Protein AF-A0A380YL81-F1 (afdb_monomer_lite)

pLDDT: mean 78.51, std 15.74, range [29.34, 95.0]

Radius of gyration: 29.68 Å; chains: 1; bounding box: 60×52×84 Å

Organism: NCBI:txid28111

Foldseek 3Di:
DQDDPVNLVVLLVVQVVVQVVLQVVLVPDDPVCNVVSQVVQVVVDLSHQWHADPVVRGIDGNPVSSVVSVVVSCLVCCCVVVVDDSLVVCVVVVHDCVCVVVVVVVVVQCVPPHPDADPQRSLLVVLLVQCVVPVPDRDPSNVVSCVVPVLSVLLCQQPNDVRCVVVVVPPVVSVLVSLCRDPVNVVQLLVLVPVVDDAQDKDFQVRLQVSSVVSCVVSVRPDRRGSCCVVVWFDWDWDFDQDPNDTGIIIHGHGTPPDPPPPPPVPDDD

Sequence (270 aa):
MCESRKEYEEKLNERLVSAEKTIEAYHNLRDDLKTVIVEKIRLDDPEEFACYNAEEKKVEIDKMKIAHAQYKFETIDNIYSNGISLREAYLKAGYDVEDENSWEQNIHNNICFGMGESAFEILYKMYSVERKEHPVAMSDLAKDIAMQNDIIPLAYNILGDEIVAELKYDELEIRNMIHFKSPETQAALQEELRITFKEGGRYSLKEIKYQLGLCFQKLRIDITAKASFIKQYFNVRKVKISDFGKRIDGFEILNKIFFTFGWKVKNAKF

Secondary structure (DSSP, 8-state):
-PPPHHHHHHHHHHHHHHHHHHHHHHHHS-TTTHHHHHHHHHT--TT--EEEETTTTEEEE-HHHHHHHHHHHHHHHHHHHH---HHHHHHHTT--GGGHHHHHHHHHHHHHH-TTS-HHHHHHHHHHHHHHH-SSS--HHHHHHHHH-THHHHIIIIIHHHHHHHTTT-HHHHHHHHHHHSHHHHHHHHHHHHHHS-TT-EEEHHHHHHHHHHHHHHTT--S---GGGGGGTEEEEEEEEEETTEEEEEEEEEEE--------------

Structure (mmCIF, N/CA/C/O backbone):
data_AF-A0A380YL81-F1
#
_entry.id   AF-A0A380YL81-F1
#
loop_
_atom_site.group_PDB
_atom_site.id
_atom_site.type_symbol
_atom_site.label_atom_id
_atom_site.label_alt_id
_atom_site.label_comp_id
_atom_site.label_asym_id
_atom_site.label_entity_id
_atom_site.label_seq_id
_atom_site.pdbx_PDB_ins_code
_atom_site.Cartn_x
_atom_site.Cartn_y
_atom_site.Cartn_z
_atom_site.occupancy
_atom_site.B_iso_or_equiv
_atom_site.auth_seq_id
_atom_site.auth_comp_id
_atom_site.auth_asym_id
_atom_site.auth_atom_id
_atom_site.pdbx_PDB_model_num
ATOM 1 N N . MET A 1 1 ? 16.306 -0.309 -43.539 1.00 43.97 1 MET A N 1
ATOM 2 C CA . MET A 1 1 ? 17.663 -0.500 -44.092 1.00 43.97 1 MET A CA 1
ATOM 3 C C . MET A 1 1 ? 18.602 -0.602 -42.910 1.00 43.97 1 MET A C 1
ATOM 5 O O . MET A 1 1 ? 18.539 0.286 -42.069 1.00 43.97 1 MET A O 1
ATOM 9 N N . CYS A 1 2 ? 19.355 -1.698 -42.786 1.00 57.94 2 CYS A N 1
ATOM 10 C CA . CYS A 1 2 ? 20.370 -1.828 -41.740 1.00 57.94 2 CYS A CA 1
ATOM 11 C C . CYS A 1 2 ? 21.510 -0.857 -42.046 1.00 57.94 2 CYS A C 1
ATOM 13 O O . CYS A 1 2 ? 21.990 -0.815 -43.176 1.00 57.94 2 CYS A O 1
ATOM 15 N N . GLU A 1 3 ? 21.872 -0.057 -41.053 1.00 70.31 3 GLU A N 1
ATOM 16 C CA . GLU A 1 3 ? 23.034 0.823 -41.089 1.00 70.31 3 GLU A CA 1
ATOM 17 C C . GLU A 1 3 ? 24.307 -0.015 -41.254 1.00 70.31 3 GLU A C 1
ATOM 19 O O . GLU A 1 3 ? 24.463 -1.043 -40.596 1.00 70.31 3 GLU A O 1
ATOM 24 N N . SER A 1 4 ? 25.204 0.390 -42.150 1.00 78.94 4 SER A N 1
ATOM 25 C CA . SER A 1 4 ? 26.510 -0.258 -42.276 1.00 78.94 4 SER A CA 1
ATOM 26 C C . SER A 1 4 ? 27.423 0.133 -41.112 1.00 78.94 4 SER A C 1
ATOM 28 O O . SER A 1 4 ? 27.303 1.219 -40.551 1.00 78.94 4 SER A O 1
ATOM 30 N N . ARG A 1 5 ? 28.407 -0.710 -40.780 1.00 78.25 5 ARG A N 1
ATOM 31 C CA . ARG A 1 5 ? 29.389 -0.416 -39.717 1.00 78.25 5 ARG A CA 1
ATOM 32 C C . ARG A 1 5 ? 30.072 0.939 -39.869 1.00 78.25 5 ARG A C 1
ATOM 34 O O . ARG A 1 5 ? 30.280 1.635 -38.883 1.00 78.25 5 ARG A O 1
ATOM 41 N N . LYS A 1 6 ? 30.372 1.328 -41.106 1.00 83.56 6 LYS A N 1
ATOM 42 C CA . LYS A 1 6 ? 30.986 2.620 -41.400 1.00 83.56 6 LYS A CA 1
ATOM 43 C C . LYS A 1 6 ? 30.039 3.787 -41.098 1.00 83.56 6 LYS A C 1
ATOM 45 O O . LYS A 1 6 ? 30.455 4.749 -40.468 1.00 83.56 6 LYS A O 1
ATOM 50 N N . GLU A 1 7 ? 28.776 3.684 -41.508 1.00 83.31 7 GLU A N 1
ATOM 51 C CA . GLU A 1 7 ? 27.752 4.700 -41.218 1.00 83.31 7 GLU A CA 1
ATOM 52 C C . GLU A 1 7 ? 27.486 4.814 -39.709 1.00 83.31 7 GLU A C 1
ATOM 54 O O . GLU A 1 7 ? 27.357 5.921 -39.190 1.00 83.31 7 GLU A O 1
ATOM 59 N N . TYR A 1 8 ? 27.487 3.684 -38.995 1.00 85.81 8 TYR A N 1
ATOM 60 C CA . TYR A 1 8 ? 27.344 3.658 -37.541 1.00 85.81 8 TYR A CA 1
ATOM 61 C C . TYR A 1 8 ? 28.511 4.344 -36.826 1.00 85.81 8 TYR A C 1
ATOM 63 O O . TYR A 1 8 ? 28.292 5.167 -35.939 1.00 85.81 8 TYR A O 1
ATOM 71 N N . GLU A 1 9 ? 29.752 4.030 -37.209 1.00 85.62 9 GLU A N 1
ATOM 72 C CA . GLU 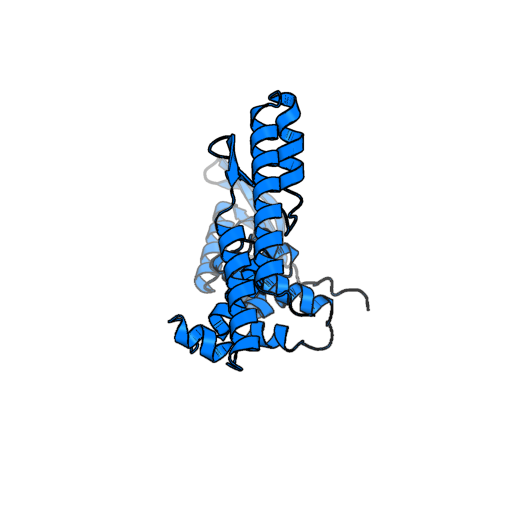A 1 9 ? 30.948 4.653 -36.633 1.00 85.62 9 GLU A CA 1
ATOM 73 C C . GLU A 1 9 ? 30.971 6.170 -36.898 1.00 85.62 9 GLU A C 1
ATOM 75 O O . GLU A 1 9 ? 31.304 6.946 -35.999 1.00 85.62 9 GLU A O 1
ATOM 80 N N . GLU A 1 10 ? 30.543 6.606 -38.089 1.00 87.94 10 GLU A N 1
ATOM 81 C CA . GLU A 1 10 ? 30.388 8.025 -38.430 1.00 87.94 10 GLU A CA 1
ATOM 82 C C . GLU A 1 10 ? 29.338 8.709 -37.534 1.00 87.94 10 GLU A C 1
ATOM 84 O O . GLU A 1 10 ? 29.656 9.713 -36.892 1.00 87.94 10 GLU A O 1
ATOM 89 N N . LYS A 1 11 ? 28.134 8.136 -37.381 1.00 85.50 11 LYS A N 1
ATOM 90 C CA . LYS A 1 11 ? 27.092 8.699 -36.498 1.00 85.50 11 LYS A CA 1
ATOM 91 C C . LYS A 1 11 ? 27.467 8.677 -35.022 1.00 85.50 11 LYS A C 1
ATOM 93 O O . LYS A 1 11 ? 27.157 9.620 -34.294 1.00 85.50 11 LYS A O 1
ATOM 98 N N . LEU A 1 12 ? 28.114 7.612 -34.549 1.00 86.69 12 LEU A N 1
ATOM 99 C CA . LEU A 1 12 ? 28.589 7.524 -33.170 1.00 86.69 12 LEU A CA 1
ATOM 100 C C . LEU A 1 12 ? 29.574 8.663 -32.886 1.00 86.69 12 LEU A C 1
ATOM 102 O O . LEU A 1 12 ? 29.455 9.339 -31.864 1.00 86.69 12 LEU A O 1
ATOM 106 N N . ASN A 1 13 ? 30.502 8.909 -33.811 1.00 88.44 13 ASN A N 1
ATOM 107 C CA . ASN A 1 13 ? 31.473 9.987 -33.693 1.00 88.44 13 ASN A CA 1
ATOM 108 C C . ASN A 1 13 ? 30.815 11.376 -33.752 1.00 88.44 13 ASN A C 1
ATOM 110 O O . ASN A 1 13 ? 31.137 12.239 -32.939 1.00 88.44 13 ASN A O 1
ATOM 114 N N . GLU A 1 14 ? 29.848 11.596 -34.646 1.00 87.62 14 GLU A N 1
ATOM 115 C CA . GLU A 1 14 ? 29.076 12.849 -34.694 1.00 87.62 14 GLU A CA 1
ATOM 116 C C . GLU A 1 14 ? 28.367 13.143 -33.366 1.00 87.62 14 GLU A C 1
ATOM 118 O O . GLU A 1 14 ? 28.405 14.272 -32.865 1.00 87.62 14 GLU A O 1
ATOM 123 N N . ARG A 1 15 ? 27.767 12.116 -32.757 1.00 87.12 15 ARG A N 1
ATOM 124 C CA . ARG A 1 15 ? 27.082 12.232 -31.465 1.00 87.12 15 ARG A CA 1
ATOM 125 C C . ARG A 1 15 ? 28.048 12.487 -30.312 1.00 87.12 15 ARG A C 1
ATOM 127 O O . ARG A 1 15 ? 27.741 13.297 -29.440 1.00 87.12 15 ARG A O 1
ATOM 134 N N . LEU A 1 16 ? 29.222 11.854 -30.318 1.00 88.25 16 LEU A N 1
ATOM 135 C CA . LEU A 1 16 ? 30.283 12.130 -29.343 1.00 88.25 16 LEU A CA 1
ATOM 136 C C . LEU A 1 16 ? 30.759 13.583 -29.435 1.00 88.25 16 LEU A C 1
ATOM 138 O O . LEU A 1 16 ? 30.778 14.283 -28.427 1.00 88.25 16 LEU A O 1
ATOM 142 N N . VAL A 1 17 ? 31.034 14.068 -30.647 1.00 89.81 17 VAL A N 1
ATOM 143 C CA . VAL A 1 17 ? 31.422 15.466 -30.888 1.00 89.81 17 VAL A CA 1
ATOM 144 C C . VAL A 1 17 ? 30.313 16.436 -30.461 1.00 89.81 17 VAL A C 1
ATOM 146 O O . VAL A 1 17 ? 30.594 17.518 -29.944 1.00 89.81 17 VAL A O 1
ATOM 149 N N . SER A 1 18 ? 29.042 16.078 -30.661 1.00 87.62 18 SER A N 1
ATOM 150 C CA . SER A 1 18 ? 27.905 16.871 -30.175 1.00 87.62 18 SER A CA 1
ATOM 151 C C . SER A 1 18 ? 27.883 16.961 -28.645 1.00 87.62 18 SER A C 1
ATOM 153 O O . SER A 1 18 ? 27.760 18.056 -28.094 1.00 87.62 18 SER A O 1
ATOM 155 N N . ALA A 1 19 ? 28.078 15.839 -27.949 1.00 87.38 19 ALA A N 1
ATOM 156 C CA . ALA A 1 19 ? 28.124 15.806 -26.490 1.00 87.38 19 ALA A CA 1
ATOM 157 C C . ALA A 1 19 ? 29.321 16.587 -25.923 1.00 87.38 19 ALA A C 1
ATOM 159 O O . ALA A 1 19 ? 29.163 17.331 -24.956 1.00 87.38 19 ALA A O 1
ATOM 160 N N . GLU A 1 20 ? 30.494 16.499 -26.557 1.00 89.44 20 GLU A N 1
ATOM 161 C CA . GLU A 1 20 ? 31.667 17.307 -26.200 1.00 89.44 20 GLU A CA 1
ATOM 162 C C . GLU A 1 20 ? 31.380 18.809 -26.322 1.00 89.44 20 GLU A C 1
ATOM 164 O O . GLU A 1 20 ? 31.680 19.571 -25.401 1.00 89.44 20 GLU A O 1
ATOM 169 N N . LYS A 1 21 ? 30.710 19.238 -27.401 1.00 88.81 21 LYS A N 1
ATOM 170 C CA . LYS A 1 21 ? 30.265 20.633 -27.565 1.00 88.81 21 LYS A CA 1
ATOM 171 C C . LYS A 1 21 ? 29.265 21.049 -26.487 1.00 88.81 21 LYS A C 1
ATOM 173 O O . LYS A 1 21 ? 29.330 22.179 -26.006 1.00 88.81 21 LYS A O 1
ATOM 178 N N . THR A 1 22 ? 28.348 20.165 -26.090 1.00 86.62 22 THR A N 1
ATOM 179 C CA . THR A 1 22 ? 27.399 20.425 -24.995 1.00 86.62 22 THR A CA 1
ATOM 180 C C . THR A 1 22 ? 28.128 20.612 -23.655 1.00 86.62 22 THR A C 1
ATOM 182 O O . THR A 1 22 ? 27.804 21.536 -22.905 1.00 86.62 22 THR A O 1
ATOM 185 N N . ILE A 1 23 ? 29.144 19.791 -23.368 1.00 89.50 23 ILE A N 1
ATOM 186 C CA . ILE A 1 23 ? 29.985 19.896 -22.163 1.00 89.50 23 ILE A CA 1
ATOM 187 C C . ILE A 1 23 ? 30.788 21.201 -22.170 1.00 89.50 23 ILE A C 1
ATOM 189 O O . ILE A 1 23 ? 30.786 21.944 -21.186 1.00 89.50 23 ILE A O 1
ATOM 193 N N . GLU A 1 24 ? 31.438 21.522 -23.288 1.00 89.44 24 GLU A N 1
ATOM 194 C CA . GLU A 1 24 ? 32.200 22.762 -23.448 1.00 89.44 24 GLU A CA 1
ATOM 195 C C . GLU A 1 24 ? 31.302 23.997 -23.274 1.00 89.44 24 GLU A C 1
ATOM 197 O O . GLU A 1 24 ? 31.648 24.935 -22.549 1.00 89.44 24 GLU A O 1
ATOM 202 N N . ALA A 1 25 ? 30.108 23.982 -23.873 1.00 87.12 25 ALA A N 1
ATOM 203 C CA . ALA A 1 25 ? 29.129 25.049 -23.716 1.00 87.12 25 ALA A CA 1
ATOM 204 C C . ALA A 1 25 ? 28.690 25.209 -22.251 1.00 87.12 25 ALA A C 1
ATOM 206 O O . ALA A 1 25 ? 28.603 26.335 -21.762 1.00 87.12 25 ALA A O 1
ATOM 207 N N . TYR A 1 26 ? 28.477 24.111 -21.520 1.00 88.44 26 TYR A N 1
ATOM 208 C CA . TYR A 1 26 ? 28.143 24.161 -20.094 1.00 88.44 26 TYR A CA 1
ATOM 209 C C . TYR A 1 26 ? 29.253 24.810 -19.260 1.00 88.44 26 TYR A C 1
ATOM 211 O O . TYR A 1 26 ? 28.964 25.632 -18.389 1.00 88.44 26 TYR A O 1
ATOM 219 N N . HIS A 1 27 ? 30.520 24.494 -19.538 1.00 87.38 27 HIS A N 1
ATOM 220 C CA . HIS A 1 27 ? 31.655 25.077 -18.819 1.00 87.38 27 HIS A CA 1
ATOM 221 C C . HIS A 1 27 ? 31.867 26.567 -19.115 1.00 87.38 27 HIS A C 1
ATOM 223 O O . HIS A 1 27 ? 32.261 27.308 -18.214 1.00 87.38 27 HIS A O 1
ATOM 229 N N . ASN A 1 28 ? 31.572 27.010 -20.338 1.00 88.94 28 ASN A N 1
ATOM 230 C CA . ASN A 1 28 ? 31.774 28.394 -20.775 1.00 88.94 28 ASN A C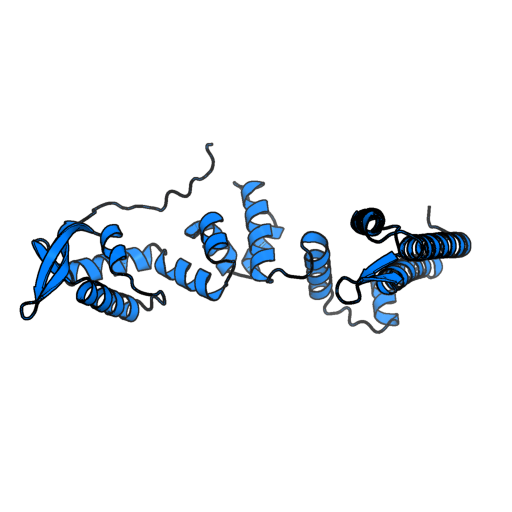A 1
ATOM 231 C C . ASN A 1 28 ? 30.593 29.333 -20.462 1.00 88.94 28 ASN A C 1
ATOM 233 O O . ASN A 1 28 ? 30.724 30.554 -20.582 1.00 88.94 28 ASN A O 1
ATOM 237 N N . LEU A 1 29 ? 29.436 28.795 -20.065 1.00 88.38 29 LEU A N 1
ATOM 238 C CA . LEU A 1 29 ? 28.270 29.592 -19.685 1.00 88.38 29 LEU A CA 1
ATOM 239 C C . LEU A 1 29 ? 28.377 30.156 -18.264 1.00 88.38 29 LEU A C 1
ATOM 241 O O . LEU A 1 29 ? 28.967 29.565 -17.358 1.00 88.38 29 LEU A O 1
ATOM 245 N N . ARG A 1 30 ? 27.722 31.303 -18.058 1.00 86.31 30 ARG A N 1
ATOM 246 C CA . ARG A 1 30 ? 27.484 31.863 -16.721 1.00 86.31 30 ARG A CA 1
ATOM 247 C C . ARG A 1 30 ? 26.510 30.975 -15.944 1.00 86.31 30 ARG A C 1
ATOM 249 O O . ARG A 1 30 ? 25.644 30.336 -16.539 1.00 86.31 30 ARG A O 1
ATOM 256 N N . ASP A 1 31 ? 26.638 30.955 -14.620 1.00 82.69 31 ASP A N 1
ATOM 257 C CA . ASP A 1 31 ? 25.884 30.039 -13.750 1.00 82.69 31 ASP A CA 1
ATOM 258 C C . ASP A 1 31 ? 24.357 30.179 -13.862 1.00 82.69 31 ASP A C 1
ATOM 260 O O . ASP A 1 31 ? 23.641 29.187 -13.753 1.00 82.69 31 ASP A O 1
ATOM 264 N N . ASP A 1 32 ? 23.857 31.382 -14.143 1.00 83.69 32 ASP A N 1
ATOM 265 C CA . ASP A 1 32 ? 22.437 31.677 -14.360 1.00 83.69 32 ASP A CA 1
ATOM 266 C C . ASP A 1 32 ? 21.879 31.095 -15.671 1.00 83.69 32 ASP A C 1
ATOM 268 O O . ASP A 1 32 ? 20.671 30.897 -15.790 1.00 83.69 32 ASP A O 1
ATOM 272 N N . LEU A 1 33 ? 22.750 30.779 -16.635 1.00 83.38 33 LEU A N 1
ATOM 273 C CA . LEU A 1 33 ? 22.388 30.243 -17.952 1.00 83.38 33 LEU A CA 1
ATOM 274 C C . LEU A 1 33 ? 22.657 28.738 -18.093 1.00 83.38 33 LEU A C 1
ATOM 276 O O . LEU A 1 33 ? 22.164 28.112 -19.032 1.00 83.38 33 LEU A O 1
ATOM 280 N N . LYS A 1 34 ? 23.399 28.129 -17.160 1.00 87.00 34 LYS A N 1
ATOM 281 C CA . LYS A 1 34 ? 23.708 26.687 -17.163 1.00 87.00 34 LYS A CA 1
ATOM 282 C C . LYS A 1 34 ? 22.463 25.803 -17.088 1.00 87.00 34 LYS A C 1
ATOM 284 O O . LYS A 1 34 ? 22.450 24.711 -17.654 1.00 87.00 34 LYS A O 1
ATOM 289 N N . THR A 1 35 ? 21.400 26.289 -16.449 1.00 84.19 35 THR A N 1
ATOM 290 C CA . THR A 1 35 ? 20.096 25.614 -16.357 1.00 84.19 35 THR A CA 1
ATOM 291 C C . THR A 1 35 ? 19.493 25.300 -17.725 1.00 84.19 35 THR A C 1
ATOM 293 O O . THR A 1 35 ? 18.884 24.249 -17.876 1.00 84.19 35 THR A O 1
ATOM 296 N N . VAL A 1 36 ? 19.725 26.134 -18.743 1.00 84.25 36 VAL A N 1
ATOM 297 C CA . VAL A 1 36 ? 19.220 25.906 -20.108 1.00 84.25 36 VAL A CA 1
ATOM 298 C C . VAL A 1 36 ? 19.832 24.647 -20.730 1.00 84.25 36 VAL A C 1
ATOM 300 O O . VAL A 1 36 ? 19.134 23.882 -21.391 1.00 84.25 36 VAL A O 1
ATOM 303 N N . ILE A 1 37 ? 21.123 24.396 -20.490 1.00 83.88 37 ILE A N 1
ATOM 304 C CA . ILE A 1 37 ? 21.793 23.181 -20.975 1.00 83.88 37 ILE A CA 1
ATOM 305 C C . ILE A 1 37 ? 21.343 21.955 -20.183 1.00 83.88 37 ILE A C 1
ATOM 307 O O . ILE A 1 37 ? 21.109 20.904 -20.773 1.00 83.88 37 ILE A O 1
ATOM 311 N N . VAL A 1 38 ? 21.163 22.090 -18.867 1.00 83.44 38 VAL A N 1
ATOM 312 C CA . VAL A 1 38 ? 20.644 20.997 -18.033 1.00 83.44 38 VAL A CA 1
ATOM 313 C C . VAL A 1 38 ? 19.243 20.580 -18.487 1.00 83.44 38 VAL A C 1
ATOM 315 O O . VAL A 1 38 ? 18.982 19.390 -18.619 1.00 83.44 38 VAL A O 1
ATOM 318 N N . GLU A 1 39 ? 18.360 21.535 -18.783 1.00 83.62 39 GLU A N 1
ATOM 319 C CA . GLU A 1 39 ? 17.018 21.246 -19.301 1.00 83.62 39 GLU A CA 1
ATOM 320 C C . GLU A 1 39 ? 17.055 20.630 -20.707 1.00 83.62 39 GLU A C 1
ATOM 322 O O . GLU A 1 39 ? 16.318 19.686 -20.971 1.00 83.62 39 GLU A O 1
ATOM 327 N N . LYS A 1 40 ? 17.967 21.074 -21.586 1.00 82.44 40 LYS A N 1
ATOM 328 C CA . LYS A 1 40 ? 18.178 20.436 -22.897 1.00 82.44 40 LYS A CA 1
ATOM 329 C C . LYS A 1 40 ? 18.567 18.958 -22.751 1.00 82.44 40 LYS A C 1
ATOM 331 O O . LYS A 1 40 ? 18.014 18.117 -23.446 1.00 82.44 40 LYS A O 1
ATOM 336 N N . ILE A 1 41 ? 19.489 18.647 -21.839 1.00 81.75 41 ILE A N 1
ATOM 337 C CA . ILE A 1 41 ? 19.945 17.273 -21.569 1.00 81.75 41 ILE A CA 1
ATOM 338 C C . ILE A 1 41 ? 18.817 16.413 -20.974 1.00 81.75 41 ILE A C 1
ATOM 340 O O . ILE A 1 41 ? 18.739 15.216 -21.238 1.00 81.75 41 ILE A O 1
ATOM 344 N N . ARG A 1 42 ? 17.929 17.017 -20.175 1.00 72.50 42 ARG A N 1
ATOM 345 C CA . ARG A 1 42 ? 16.807 16.339 -19.506 1.00 72.50 42 ARG A CA 1
ATOM 346 C C . ARG A 1 42 ? 15.634 15.987 -20.411 1.00 72.50 42 ARG A C 1
ATOM 348 O O . ARG A 1 42 ? 14.792 15.214 -19.971 1.00 72.50 42 ARG A O 1
ATOM 355 N N . LEU A 1 43 ? 15.567 16.501 -21.639 1.00 75.25 43 LEU A N 1
ATOM 356 C CA . LEU A 1 43 ? 14.486 16.198 -22.591 1.00 75.25 43 LEU A CA 1
ATOM 357 C C . LEU A 1 43 ? 14.471 14.737 -23.091 1.00 75.25 43 LEU A C 1
ATOM 359 O O . LEU A 1 43 ? 13.773 14.433 -24.051 1.00 75.25 43 LEU A O 1
ATOM 363 N N . ASP A 1 44 ? 15.209 13.848 -22.424 1.00 61.06 44 ASP A N 1
ATOM 364 C CA . ASP A 1 44 ? 15.353 12.420 -22.700 1.00 61.06 44 ASP A CA 1
ATOM 365 C C . ASP A 1 44 ? 15.544 12.115 -24.187 1.00 61.06 44 ASP A C 1
ATOM 367 O O . ASP A 1 44 ? 14.968 11.187 -24.751 1.00 61.06 44 ASP A O 1
ATOM 371 N N . ASP A 1 45 ? 16.361 12.946 -24.838 1.00 71.12 45 ASP A N 1
ATOM 372 C CA . ASP A 1 45 ? 16.731 12.744 -26.226 1.00 71.12 45 ASP A CA 1
ATOM 373 C C . ASP A 1 45 ? 17.586 11.465 -26.315 1.00 71.12 45 ASP A C 1
ATOM 375 O O . ASP A 1 45 ? 18.693 11.417 -25.749 1.00 71.12 45 ASP A O 1
ATOM 379 N N . PRO A 1 46 ? 17.108 10.409 -27.004 1.00 64.19 46 PRO A N 1
ATOM 380 C CA . PRO A 1 46 ? 17.860 9.170 -27.171 1.00 64.19 46 PRO A CA 1
ATOM 381 C C . PRO A 1 46 ? 19.156 9.377 -27.968 1.00 64.19 46 PRO A C 1
ATOM 383 O O . PRO A 1 46 ? 20.013 8.483 -27.983 1.00 64.19 46 PRO A O 1
ATOM 386 N N . GLU A 1 47 ? 19.322 10.531 -28.623 1.00 68.81 47 GLU A N 1
ATOM 387 C CA . GLU A 1 47 ? 20.503 10.896 -29.398 1.00 68.81 47 GLU A CA 1
ATOM 388 C C . GLU A 1 47 ? 21.591 11.620 -28.576 1.00 68.81 47 GLU A C 1
ATOM 390 O O . GLU A 1 47 ? 22.770 11.541 -28.935 1.00 68.81 47 GLU A O 1
ATOM 395 N N . GLU A 1 48 ? 21.257 12.212 -27.424 1.00 80.94 48 GLU A N 1
ATOM 396 C CA . GLU A 1 48 ? 22.189 12.992 -26.592 1.00 80.94 48 GLU A CA 1
ATOM 397 C C . GLU A 1 48 ? 23.033 12.086 -25.668 1.00 80.94 48 GLU A C 1
ATOM 399 O O . GLU A 1 48 ? 22.509 11.304 -24.866 1.00 80.94 48 GLU A O 1
ATOM 404 N N . PHE A 1 49 ? 24.364 12.201 -25.779 1.00 88.19 49 PHE A N 1
ATOM 405 C CA . PHE A 1 49 ? 25.339 11.466 -24.955 1.00 88.19 49 PHE A CA 1
ATOM 406 C C . PHE A 1 49 ? 25.904 12.283 -23.788 1.00 88.19 49 PHE A C 1
ATOM 408 O O . PHE A 1 49 ? 26.710 11.761 -23.025 1.00 88.19 49 PHE A O 1
ATOM 415 N N . ALA A 1 50 ? 25.517 13.547 -23.626 1.00 85.62 50 ALA A N 1
ATOM 416 C CA . ALA A 1 50 ? 25.831 14.299 -22.419 1.00 85.62 50 ALA A CA 1
ATOM 417 C C . ALA A 1 50 ? 24.819 13.972 -21.308 1.00 85.62 50 ALA A C 1
ATOM 419 O O . ALA A 1 50 ? 23.619 13.888 -21.563 1.00 85.62 50 ALA A O 1
ATOM 420 N N . CYS A 1 51 ? 25.285 13.836 -20.067 1.00 86.44 51 CYS A N 1
ATOM 421 C CA . CYS A 1 51 ? 24.436 13.727 -18.884 1.00 86.44 51 CYS A CA 1
ATOM 422 C C . CYS A 1 51 ? 24.836 14.763 -17.828 1.00 86.44 51 CYS A C 1
ATOM 424 O O . CYS A 1 51 ? 25.986 15.198 -17.747 1.00 86.44 51 CYS A O 1
ATOM 426 N N . TYR A 1 52 ? 23.867 15.189 -17.019 1.00 85.62 52 TYR A N 1
ATOM 427 C CA . TYR A 1 52 ? 24.110 16.113 -15.916 1.00 85.62 52 TYR A CA 1
ATOM 428 C C . TYR A 1 52 ? 24.203 15.354 -14.591 1.00 85.62 52 TYR A C 1
ATOM 430 O O . TYR A 1 52 ? 23.228 14.751 -14.143 1.00 85.62 52 TYR A O 1
ATOM 438 N N . ASN A 1 53 ? 25.361 15.437 -13.941 1.00 83.44 53 ASN A N 1
ATOM 439 C CA . ASN A 1 53 ? 25.601 14.884 -12.617 1.00 83.44 53 ASN A CA 1
ATOM 440 C C . ASN A 1 53 ? 25.238 15.932 -11.553 1.00 83.44 53 ASN A C 1
ATOM 442 O O . ASN A 1 53 ? 25.931 16.939 -11.380 1.00 83.44 53 ASN A O 1
ATOM 446 N N . ALA A 1 54 ? 24.129 15.702 -10.847 1.00 81.25 54 ALA A N 1
ATOM 447 C CA . ALA A 1 54 ? 23.600 16.641 -9.861 1.00 81.25 54 ALA A CA 1
ATOM 448 C C . ALA A 1 54 ? 24.447 16.735 -8.579 1.00 81.25 54 ALA A C 1
ATOM 450 O O . ALA A 1 54 ? 24.449 17.790 -7.941 1.00 81.25 54 ALA A O 1
ATOM 451 N N . GLU A 1 55 ? 25.167 15.670 -8.217 1.00 79.81 55 GLU A N 1
ATOM 452 C CA . GLU A 1 55 ? 26.016 15.622 -7.020 1.00 79.81 55 GLU A CA 1
ATOM 453 C C . GLU A 1 55 ? 27.287 16.452 -7.219 1.00 79.81 55 GLU A C 1
ATOM 455 O O . GLU A 1 55 ? 27.638 17.283 -6.382 1.00 79.81 55 GLU A O 1
ATOM 460 N N . GLU A 1 56 ? 27.930 16.293 -8.376 1.00 82.44 56 GLU A N 1
ATOM 461 C CA . GLU A 1 56 ? 29.165 17.003 -8.721 1.00 82.44 56 GLU A CA 1
ATOM 462 C C . GLU A 1 56 ? 28.923 18.326 -9.476 1.00 82.44 56 GLU A C 1
ATOM 464 O O . GLU A 1 56 ? 29.866 19.068 -9.753 1.00 82.44 56 GLU A O 1
ATOM 469 N N . LYS A 1 57 ? 27.660 18.651 -9.795 1.00 82.88 57 LYS A N 1
ATOM 470 C CA . LYS A 1 57 ? 27.228 19.848 -10.551 1.00 82.88 57 LYS A CA 1
ATOM 471 C C . LYS A 1 57 ? 27.965 20.041 -11.883 1.00 82.88 57 LYS A C 1
ATOM 473 O O . LYS A 1 57 ? 28.248 21.171 -12.303 1.00 82.88 57 LYS A O 1
ATOM 478 N N . LYS A 1 58 ? 28.250 18.939 -12.569 1.00 85.38 58 LYS A N 1
ATOM 479 C CA . LYS A 1 58 ? 28.996 18.906 -13.832 1.00 85.38 58 LYS A CA 1
ATOM 480 C C . LYS A 1 58 ? 28.193 18.197 -14.918 1.00 85.38 58 LYS A C 1
ATOM 482 O O . LYS A 1 58 ? 27.365 17.340 -14.623 1.00 85.38 58 LYS A O 1
ATOM 487 N N . VAL A 1 59 ? 28.458 18.555 -16.168 1.00 85.94 59 VAL A N 1
ATOM 488 C CA . VAL A 1 59 ? 27.998 17.782 -17.325 1.00 85.94 59 VAL A CA 1
ATOM 489 C C . VAL A 1 59 ? 29.144 16.876 -17.748 1.00 85.94 59 VAL A C 1
ATOM 491 O O . VAL A 1 59 ? 30.276 17.337 -17.877 1.00 85.94 59 VAL A O 1
ATOM 494 N N . GLU A 1 60 ? 28.865 15.591 -17.920 1.00 87.69 60 GLU A N 1
ATOM 495 C CA . GLU A 1 60 ? 29.847 14.593 -18.333 1.00 87.69 60 GLU A CA 1
ATOM 496 C C . GLU A 1 60 ? 29.298 13.698 -19.445 1.00 87.69 60 GLU A C 1
ATOM 498 O O . GLU A 1 60 ? 28.118 13.749 -19.788 1.00 87.69 60 GLU A O 1
ATOM 503 N N . ILE A 1 61 ? 30.182 12.912 -20.055 1.00 87.69 61 ILE A N 1
ATOM 504 C CA . ILE A 1 61 ? 29.792 11.956 -21.087 1.00 87.69 61 ILE A CA 1
ATOM 505 C C . ILE A 1 61 ? 29.108 10.755 -20.430 1.00 87.69 61 ILE A C 1
ATOM 507 O O . ILE A 1 61 ? 29.674 10.106 -19.545 1.00 87.69 61 ILE A O 1
ATOM 511 N N . ASP A 1 62 ? 27.933 10.406 -20.939 1.00 85.19 62 ASP A N 1
ATOM 512 C CA . ASP A 1 62 ? 27.179 9.222 -20.563 1.00 85.19 62 ASP A CA 1
ATOM 513 C C . ASP A 1 62 ? 27.764 7.972 -21.233 1.00 85.19 62 ASP A C 1
ATOM 515 O O . ASP A 1 62 ? 27.392 7.551 -22.335 1.00 85.19 62 ASP A O 1
ATOM 519 N N . LYS A 1 63 ? 28.712 7.351 -20.531 1.00 83.12 63 LYS A N 1
ATOM 520 C CA . LYS A 1 63 ? 29.361 6.109 -20.970 1.00 83.12 63 LYS A CA 1
ATOM 521 C C . LYS A 1 63 ? 28.375 4.950 -21.119 1.00 83.12 63 LYS A C 1
ATOM 523 O O . LYS A 1 63 ? 28.630 4.048 -21.913 1.00 83.12 63 LYS A O 1
ATOM 528 N N . MET A 1 64 ? 27.271 4.959 -20.373 1.00 79.06 64 MET A N 1
ATOM 529 C CA . MET A 1 64 ? 26.291 3.878 -20.389 1.00 79.06 64 MET A CA 1
ATOM 530 C C . MET A 1 64 ? 25.416 3.956 -21.642 1.00 79.06 64 MET A C 1
ATOM 532 O O . MET A 1 64 ? 25.217 2.937 -22.303 1.00 79.06 64 MET A O 1
ATOM 536 N N . LYS A 1 65 ? 24.993 5.161 -22.047 1.00 81.75 65 LYS A N 1
ATOM 537 C CA . LYS A 1 65 ? 24.317 5.378 -23.339 1.00 81.75 65 LYS A CA 1
ATOM 538 C C . LYS A 1 65 ? 25.201 5.000 -24.527 1.00 81.75 65 LYS A C 1
ATOM 540 O O . LYS A 1 65 ? 24.709 4.379 -25.470 1.00 81.75 65 LYS A O 1
ATOM 545 N N . ILE A 1 66 ? 26.496 5.321 -24.473 1.00 82.06 66 ILE A N 1
ATOM 546 C CA . ILE A 1 66 ? 27.460 4.925 -25.514 1.00 82.06 66 ILE A CA 1
ATOM 547 C C . ILE A 1 66 ? 27.575 3.399 -25.591 1.00 82.06 66 ILE A C 1
ATOM 549 O O . ILE A 1 66 ? 27.421 2.832 -26.672 1.00 82.06 66 ILE A O 1
ATOM 553 N N . ALA A 1 67 ? 27.781 2.730 -24.453 1.00 76.12 67 ALA A N 1
ATOM 554 C CA . ALA A 1 67 ? 27.891 1.273 -24.395 1.00 76.12 67 ALA A CA 1
ATOM 555 C C . ALA A 1 67 ? 26.614 0.578 -24.896 1.00 76.12 67 ALA A C 1
ATOM 557 O O . ALA A 1 67 ? 26.687 -0.377 -25.665 1.00 76.12 67 ALA A O 1
ATOM 558 N N . HIS A 1 68 ? 25.437 1.089 -24.527 1.00 78.50 68 HIS A N 1
ATOM 559 C CA . HIS A 1 68 ? 24.156 0.571 -25.002 1.00 78.50 68 HIS A CA 1
ATOM 560 C C . HIS A 1 68 ? 23.973 0.754 -26.519 1.00 78.50 68 HIS A C 1
ATOM 562 O O . HIS A 1 68 ? 23.519 -0.162 -27.206 1.00 78.50 68 HIS A O 1
ATOM 568 N N . ALA A 1 69 ? 24.359 1.911 -27.070 1.00 80.69 69 ALA A N 1
ATOM 569 C CA . ALA A 1 69 ? 24.306 2.154 -28.510 1.00 80.69 69 ALA A CA 1
ATOM 570 C C . ALA A 1 69 ? 25.255 1.226 -29.291 1.00 80.69 69 ALA A C 1
ATOM 572 O O . ALA A 1 69 ? 24.871 0.732 -30.351 1.00 80.69 69 ALA A O 1
ATOM 573 N N . GLN A 1 70 ? 26.465 0.979 -28.773 1.00 80.50 70 GLN A N 1
ATOM 574 C CA . GLN A 1 70 ? 27.439 0.035 -29.346 1.00 80.50 70 GLN A CA 1
ATOM 575 C C . GLN A 1 70 ? 26.911 -1.389 -29.317 1.00 80.50 70 GLN A C 1
ATOM 577 O O . GLN A 1 70 ? 26.834 -2.043 -30.353 1.00 80.50 70 GLN A O 1
ATOM 582 N N . TYR A 1 71 ? 26.430 -1.819 -28.158 1.00 76.94 71 TYR A N 1
ATOM 583 C CA . TYR A 1 71 ? 25.835 -3.131 -27.977 1.00 76.94 71 TYR A CA 1
ATOM 584 C C . TYR A 1 71 ? 24.665 -3.389 -28.940 1.00 76.94 71 TYR A C 1
ATOM 586 O O . TYR A 1 71 ? 24.600 -4.442 -29.579 1.00 76.94 71 TYR A O 1
ATOM 594 N N . LYS A 1 72 ? 23.753 -2.418 -29.092 1.00 79.12 72 LYS A N 1
ATOM 595 C CA . LYS A 1 72 ? 22.606 -2.528 -30.005 1.00 79.12 72 LYS A CA 1
ATOM 596 C C . LYS A 1 72 ? 23.059 -2.703 -31.453 1.00 79.12 72 LYS A C 1
ATOM 598 O O . LYS A 1 72 ? 22.515 -3.555 -32.153 1.00 79.12 72 LYS A O 1
ATOM 603 N N . PHE A 1 73 ? 24.042 -1.918 -31.895 1.00 81.56 73 PHE A N 1
ATOM 604 C CA . PHE A 1 73 ? 24.587 -2.036 -33.244 1.00 81.56 73 PHE A CA 1
ATOM 605 C C . PHE A 1 73 ? 25.286 -3.382 -33.453 1.00 81.56 73 PHE A C 1
ATOM 607 O O . PHE A 1 73 ? 24.946 -4.091 -34.392 1.00 81.56 73 PHE A O 1
ATOM 614 N N . GLU A 1 74 ? 26.189 -3.779 -32.556 1.00 76.06 74 GLU A N 1
ATOM 615 C CA . GLU A 1 74 ? 26.938 -5.037 -32.658 1.00 76.06 74 GLU A CA 1
ATOM 616 C C . GLU A 1 74 ? 26.029 -6.265 -32.621 1.00 76.06 74 GLU A C 1
ATOM 618 O O . GLU A 1 74 ? 26.267 -7.237 -33.332 1.00 76.06 74 GLU A O 1
ATOM 623 N N . THR A 1 75 ? 24.969 -6.238 -31.816 1.00 68.19 75 THR A N 1
ATOM 624 C CA . THR A 1 75 ? 23.996 -7.334 -31.748 1.00 68.19 75 THR A CA 1
ATOM 625 C C . THR A 1 75 ? 23.241 -7.465 -33.069 1.00 68.19 75 THR A C 1
ATOM 627 O O . THR A 1 75 ? 23.146 -8.558 -33.622 1.00 68.19 75 THR A O 1
ATOM 630 N N . ILE A 1 76 ? 22.763 -6.345 -33.618 1.00 71.12 76 ILE A N 1
ATOM 631 C CA . ILE A 1 76 ? 22.092 -6.299 -34.921 1.00 71.12 76 ILE A CA 1
ATOM 632 C C . ILE A 1 76 ? 23.056 -6.753 -36.029 1.00 71.12 76 ILE A C 1
ATOM 634 O O . ILE A 1 76 ? 22.731 -7.674 -36.776 1.00 71.12 76 ILE A O 1
ATOM 638 N N . ASP A 1 77 ? 24.252 -6.173 -36.109 1.00 70.00 77 ASP A N 1
ATOM 639 C CA . ASP A 1 77 ? 25.267 -6.503 -37.114 1.00 70.00 77 ASP A CA 1
ATOM 640 C C . ASP A 1 77 ? 25.677 -7.979 -37.048 1.00 70.00 77 ASP A C 1
ATOM 642 O O . ASP A 1 77 ? 25.742 -8.643 -38.078 1.00 70.00 77 ASP A O 1
ATOM 646 N N . ASN A 1 78 ? 25.850 -8.549 -35.851 1.00 65.75 78 ASN A N 1
ATOM 647 C CA . ASN A 1 78 ? 26.162 -9.970 -35.691 1.00 65.75 78 ASN A CA 1
ATOM 648 C C . ASN A 1 78 ? 25.028 -10.891 -36.156 1.00 65.75 78 ASN A C 1
ATOM 650 O O . ASN A 1 78 ? 25.307 -11.928 -36.762 1.00 65.75 78 ASN A O 1
ATOM 654 N N . ILE A 1 79 ? 23.768 -10.532 -35.898 1.00 64.62 79 ILE A N 1
ATOM 655 C CA . ILE A 1 79 ? 22.601 -11.308 -36.345 1.00 64.62 79 ILE A CA 1
ATOM 656 C C . ILE A 1 79 ? 22.506 -11.290 -37.872 1.00 64.62 79 ILE A C 1
ATOM 658 O O . ILE A 1 79 ? 22.357 -12.342 -38.496 1.00 64.62 79 ILE A O 1
ATOM 662 N N . TYR A 1 80 ? 22.644 -10.112 -38.485 1.00 62.38 80 TYR A N 1
ATOM 663 C CA . TYR A 1 80 ? 22.542 -9.952 -39.937 1.00 62.38 80 TYR A CA 1
ATOM 664 C C . TYR A 1 80 ? 23.764 -10.495 -40.694 1.00 62.38 80 TYR A C 1
ATOM 666 O O . TYR A 1 80 ? 23.595 -11.077 -41.764 1.00 62.38 80 TYR A O 1
ATOM 674 N N . SER A 1 81 ? 24.975 -10.350 -40.150 1.00 63.22 81 SER A N 1
ATOM 675 C CA . SER A 1 81 ? 26.221 -10.771 -40.805 1.00 63.22 81 SER A CA 1
ATOM 676 C C . SER A 1 81 ? 26.513 -12.264 -40.650 1.00 63.22 81 SER A C 1
ATOM 678 O O . SER A 1 81 ? 27.063 -12.870 -41.568 1.00 63.22 81 SER A O 1
ATOM 680 N N . ASN A 1 82 ? 26.138 -12.881 -39.523 1.00 57.84 82 ASN A N 1
ATOM 681 C CA . ASN A 1 82 ? 26.440 -14.292 -39.257 1.00 57.84 82 ASN A CA 1
ATOM 682 C C . ASN A 1 82 ? 25.220 -15.222 -39.351 1.00 57.84 82 ASN A C 1
ATOM 684 O O . ASN A 1 82 ? 25.385 -16.434 -39.219 1.00 57.84 82 ASN A O 1
ATOM 688 N N . GLY A 1 83 ? 24.008 -14.693 -39.572 1.00 53.28 83 GLY A N 1
ATOM 689 C CA . GLY A 1 83 ? 22.779 -15.497 -39.619 1.00 53.28 83 GLY A CA 1
ATOM 690 C C . GLY A 1 83 ? 22.489 -16.224 -38.303 1.00 53.28 83 GLY A C 1
ATOM 691 O O . GLY A 1 83 ? 21.897 -17.300 -38.305 1.00 53.28 83 GLY A O 1
ATOM 692 N N . ILE A 1 84 ? 22.966 -15.662 -37.193 1.00 55.62 84 ILE A N 1
ATOM 693 C CA . ILE A 1 84 ? 22.868 -16.230 -35.851 1.00 55.62 84 ILE A CA 1
ATOM 694 C C . ILE A 1 84 ? 21.617 -15.652 -35.192 1.00 55.62 84 ILE A C 1
ATOM 696 O O . ILE A 1 84 ? 21.359 -14.452 -35.287 1.00 55.62 84 ILE A O 1
ATOM 700 N N . SER A 1 85 ? 20.826 -16.493 -34.532 1.00 58.91 85 SER A N 1
ATOM 701 C CA . SER A 1 85 ? 19.643 -16.026 -33.804 1.00 58.91 85 SER A CA 1
ATOM 702 C C . SER A 1 85 ? 20.045 -15.134 -32.622 1.00 58.91 85 SER A C 1
ATOM 704 O O . SER A 1 85 ? 21.104 -15.322 -32.024 1.00 58.91 85 SER A O 1
ATOM 706 N N . LEU A 1 86 ? 19.191 -14.175 -32.246 1.00 55.62 86 LEU A N 1
ATOM 707 C CA . LEU A 1 86 ? 19.424 -13.276 -31.104 1.00 55.62 86 LEU A CA 1
ATOM 708 C C . LEU A 1 86 ? 19.854 -14.061 -29.842 1.00 55.62 86 LEU A C 1
ATOM 710 O O . LEU A 1 86 ? 20.827 -13.705 -29.182 1.00 55.62 86 LEU A O 1
ATOM 714 N N . ARG A 1 87 ? 19.211 -15.209 -29.597 1.00 57.16 87 ARG A N 1
ATOM 715 C CA . ARG A 1 87 ? 19.508 -16.153 -28.509 1.00 57.16 87 ARG A CA 1
ATOM 716 C C . ARG A 1 87 ? 20.945 -16.686 -28.521 1.00 57.16 87 ARG A C 1
ATOM 718 O O . ARG A 1 87 ? 21.605 -16.738 -27.488 1.00 57.16 87 ARG A O 1
ATOM 725 N N . GLU A 1 88 ? 21.452 -17.079 -29.683 1.00 59.12 88 GLU A N 1
ATOM 726 C CA . GLU A 1 88 ? 22.818 -17.593 -29.830 1.00 59.12 88 GLU A CA 1
ATOM 727 C C . GLU A 1 88 ? 23.876 -16.491 -29.670 1.00 59.12 88 GLU A C 1
ATOM 729 O O . GLU A 1 88 ? 24.985 -16.774 -29.213 1.00 59.12 88 GLU A O 1
ATOM 734 N N . ALA A 1 89 ? 23.547 -15.239 -30.009 1.00 57.50 89 ALA A N 1
ATOM 735 C CA . ALA A 1 89 ? 24.418 -14.096 -29.746 1.00 57.50 89 ALA A CA 1
ATOM 736 C C . ALA A 1 89 ? 24.580 -13.851 -28.232 1.00 57.50 89 ALA A C 1
ATOM 738 O O . ALA A 1 89 ? 25.707 -13.684 -27.763 1.00 57.50 89 ALA A O 1
ATOM 739 N N . TYR A 1 90 ? 23.487 -13.930 -27.461 1.00 59.19 90 TYR A N 1
ATOM 740 C CA . TYR A 1 90 ? 23.517 -13.846 -25.994 1.00 59.19 90 TYR A CA 1
ATOM 741 C C . TYR A 1 90 ? 24.317 -14.988 -25.351 1.00 59.19 90 TYR A C 1
ATOM 743 O O . TYR A 1 90 ? 25.185 -14.730 -24.516 1.00 59.19 90 TYR A O 1
ATOM 751 N N . LEU A 1 91 ? 24.106 -16.232 -25.799 1.00 67.88 91 LEU A N 1
ATOM 752 C CA . LEU A 1 91 ? 24.866 -17.394 -25.318 1.00 67.88 91 LEU A CA 1
ATOM 753 C C . LEU A 1 91 ? 26.372 -17.257 -25.600 1.00 67.88 91 LEU A C 1
ATOM 755 O O . LEU A 1 91 ? 27.197 -17.562 -24.741 1.00 67.88 91 LEU A O 1
ATOM 759 N N . LYS A 1 92 ? 26.756 -16.759 -26.785 1.00 64.75 92 LYS A N 1
ATOM 760 C CA . LYS A 1 92 ? 28.169 -16.524 -27.139 1.00 64.75 92 LYS A CA 1
ATOM 761 C C . LYS A 1 92 ? 28.820 -15.405 -26.330 1.00 64.75 92 LYS A C 1
ATOM 763 O O . LYS A 1 92 ? 30.021 -15.476 -26.079 1.00 64.75 92 LYS A O 1
ATOM 768 N N . ALA A 1 93 ? 28.050 -14.399 -25.926 1.00 62.66 93 ALA A N 1
ATOM 769 C CA . ALA A 1 93 ? 28.508 -13.336 -25.038 1.00 62.66 93 ALA A CA 1
ATOM 770 C C . ALA A 1 93 ? 28.561 -13.767 -23.555 1.00 62.66 93 ALA A C 1
ATOM 772 O O . ALA A 1 93 ? 28.976 -12.980 -22.707 1.00 62.66 93 ALA A O 1
ATOM 773 N N . GLY A 1 94 ? 28.204 -15.021 -23.246 1.00 62.38 94 GLY A N 1
ATOM 774 C CA . GLY A 1 94 ? 28.307 -15.608 -21.909 1.00 62.38 94 GLY A CA 1
ATOM 775 C C . GLY A 1 94 ? 27.105 -15.341 -21.003 1.00 62.38 94 GLY A C 1
ATOM 776 O O . GLY A 1 94 ? 27.216 -15.545 -19.796 1.00 62.38 94 GLY A O 1
ATOM 777 N N . TYR A 1 95 ? 25.976 -14.887 -21.557 1.00 57.62 95 TYR A N 1
ATOM 778 C CA . TYR A 1 95 ? 24.741 -14.691 -20.801 1.00 57.62 95 TYR A CA 1
ATOM 779 C C . TYR A 1 95 ? 23.949 -15.995 -20.698 1.00 57.62 95 TYR A C 1
ATOM 781 O O . TYR A 1 95 ? 23.824 -16.739 -21.674 1.00 57.62 95 TYR A O 1
ATOM 789 N N . ASP A 1 96 ? 23.404 -16.252 -19.511 1.00 61.59 96 ASP A N 1
ATOM 790 C CA . ASP A 1 96 ? 22.497 -17.368 -19.266 1.00 61.59 96 ASP A CA 1
ATOM 791 C C . ASP A 1 96 ? 21.097 -17.013 -19.786 1.00 61.59 96 ASP A C 1
ATOM 793 O O . ASP A 1 96 ? 20.415 -16.145 -19.240 1.00 61.59 96 ASP A O 1
ATOM 797 N N . VAL A 1 97 ? 20.704 -17.648 -20.892 1.00 59.25 97 VAL A N 1
ATOM 798 C CA . VAL A 1 97 ? 19.424 -17.410 -21.583 1.00 59.25 97 VAL A CA 1
ATOM 799 C C . VAL A 1 97 ? 18.346 -18.398 -21.118 1.00 59.25 97 VAL A C 1
ATOM 801 O O . VAL A 1 97 ? 17.283 -18.481 -21.725 1.00 59.25 97 VAL A O 1
ATOM 804 N N . GLU A 1 98 ? 18.591 -19.183 -20.063 1.00 59.66 98 GLU A N 1
ATOM 805 C CA . GLU A 1 98 ? 17.541 -20.006 -19.446 1.00 59.66 98 GLU A CA 1
ATOM 806 C C . GLU A 1 98 ? 16.578 -19.174 -18.577 1.00 59.66 98 GLU A C 1
ATOM 808 O O . GLU A 1 98 ? 15.442 -19.591 -18.363 1.00 59.66 98 GLU A O 1
ATOM 813 N N . ASP A 1 99 ? 16.982 -17.963 -18.168 1.00 56.47 99 ASP A N 1
ATOM 814 C CA . ASP A 1 99 ? 16.186 -17.023 -17.357 1.00 56.47 99 ASP A CA 1
ATOM 815 C C . ASP A 1 99 ? 15.637 -15.834 -18.187 1.00 56.47 99 ASP A C 1
ATOM 817 O O . ASP A 1 99 ? 15.465 -14.718 -17.697 1.00 56.47 99 ASP A O 1
ATOM 821 N N . GLU A 1 100 ? 15.391 -16.058 -19.486 1.00 50.16 100 GLU A N 1
ATOM 822 C CA . GLU A 1 100 ? 14.968 -15.057 -20.489 1.00 50.16 100 GLU A CA 1
ATOM 823 C C . GLU A 1 100 ? 13.745 -14.233 -20.034 1.00 50.16 100 GLU A C 1
ATOM 825 O O . GLU A 1 100 ? 13.759 -13.004 -20.113 1.00 50.16 100 GLU A O 1
ATOM 830 N N . ASN A 1 101 ? 12.749 -14.890 -19.428 1.00 53.31 101 ASN A N 1
ATOM 831 C CA . ASN A 1 101 ? 11.550 -14.232 -18.895 1.00 53.31 101 ASN A CA 1
ATOM 832 C C . ASN A 1 101 ? 11.869 -13.225 -17.777 1.00 53.31 101 ASN A C 1
ATOM 834 O O . ASN A 1 101 ? 11.255 -12.167 -17.714 1.00 53.31 101 ASN A O 1
ATOM 838 N N . SER A 1 102 ? 12.833 -13.527 -16.902 1.00 52.81 102 SER A N 1
ATOM 839 C CA . SER A 1 102 ? 13.230 -12.658 -15.782 1.00 52.81 102 SER A CA 1
ATOM 840 C C . SER A 1 102 ? 13.884 -11.363 -16.278 1.00 52.81 102 SER A C 1
ATOM 842 O O . SER A 1 102 ? 13.615 -10.269 -15.766 1.00 52.81 102 SER A O 1
ATOM 844 N N . TRP A 1 103 ? 14.704 -11.457 -17.329 1.00 51.88 103 TRP A N 1
ATOM 845 C CA . TRP A 1 103 ? 15.367 -10.305 -17.938 1.00 51.88 103 TRP A CA 1
ATOM 846 C C . TRP A 1 103 ? 14.423 -9.459 -18.788 1.00 51.88 103 TRP A C 1
ATOM 848 O O . TRP A 1 103 ? 14.467 -8.233 -18.679 1.00 51.88 103 TRP A O 1
ATOM 858 N N . GLU A 1 104 ? 13.528 -10.076 -19.564 1.00 54.12 104 GLU A N 1
ATOM 859 C CA . GLU A 1 104 ? 12.479 -9.347 -20.285 1.00 54.12 104 GLU A CA 1
ATOM 860 C C . GLU A 1 104 ? 11.555 -8.597 -19.321 1.00 54.12 104 GLU A C 1
ATOM 862 O O . GLU A 1 104 ? 11.299 -7.411 -19.535 1.00 54.12 104 GLU A O 1
ATOM 867 N N . GLN A 1 105 ? 11.145 -9.222 -18.209 1.00 49.78 105 GLN A N 1
ATOM 868 C CA . GLN A 1 105 ? 10.364 -8.552 -17.164 1.00 49.78 105 GLN A CA 1
ATOM 869 C C . GLN A 1 105 ? 11.129 -7.352 -16.589 1.00 49.78 105 GLN A C 1
ATOM 871 O O . GLN A 1 105 ? 10.571 -6.267 -16.454 1.00 49.78 105 GLN A O 1
ATOM 876 N N . ASN A 1 106 ? 12.421 -7.512 -16.282 1.00 49.66 106 ASN A N 1
ATOM 877 C CA . ASN A 1 106 ? 13.252 -6.437 -15.733 1.00 49.66 106 ASN A CA 1
ATOM 878 C C . ASN A 1 106 ? 13.469 -5.282 -16.717 1.00 49.66 106 ASN A C 1
ATOM 880 O O . ASN A 1 106 ? 13.497 -4.122 -16.304 1.00 49.66 106 ASN A O 1
ATOM 884 N N . ILE A 1 107 ? 13.613 -5.571 -18.010 1.00 54.94 107 ILE A N 1
ATOM 885 C CA . ILE A 1 107 ? 13.744 -4.555 -19.057 1.00 54.94 107 ILE A CA 1
ATOM 886 C C . ILE A 1 107 ? 12.407 -3.839 -19.262 1.00 54.94 107 ILE A C 1
ATOM 888 O O . ILE A 1 107 ? 12.382 -2.613 -19.282 1.00 54.94 107 ILE A O 1
ATOM 892 N N . HIS A 1 108 ? 11.292 -4.567 -19.329 1.00 51.22 108 HIS A N 1
ATOM 893 C CA . HIS A 1 108 ? 9.959 -3.980 -19.465 1.00 51.22 108 HIS A CA 1
ATOM 894 C C . HIS A 1 108 ? 9.597 -3.106 -18.250 1.00 51.22 108 HIS A C 1
ATOM 896 O O . HIS A 1 108 ? 9.075 -2.002 -18.407 1.00 51.22 108 HIS A O 1
ATOM 902 N N . ASN A 1 109 ? 9.953 -3.552 -17.041 1.00 45.53 109 ASN A N 1
ATOM 903 C CA . ASN A 1 109 ? 9.772 -2.796 -15.801 1.00 45.53 109 ASN A CA 1
ATOM 904 C C . ASN A 1 109 ? 10.638 -1.524 -15.773 1.00 45.53 109 ASN A C 1
ATOM 906 O O . ASN A 1 109 ? 10.148 -0.459 -15.398 1.00 45.53 109 ASN A O 1
ATOM 910 N N . ASN A 1 110 ? 11.899 -1.602 -16.219 1.00 49.69 110 ASN A N 1
ATOM 911 C CA . ASN A 1 110 ? 12.790 -0.438 -16.292 1.00 49.69 110 ASN A CA 1
ATOM 912 C C . ASN A 1 110 ? 12.379 0.564 -17.381 1.00 49.69 110 ASN A C 1
ATOM 914 O O . ASN A 1 110 ? 12.476 1.769 -17.158 1.00 49.69 110 ASN A O 1
ATOM 918 N N . ILE A 1 111 ? 11.924 0.084 -18.544 1.00 47.56 111 ILE A N 1
ATOM 919 C CA . ILE A 1 111 ? 11.542 0.928 -19.685 1.00 47.56 111 ILE A CA 1
ATOM 920 C C . ILE A 1 111 ? 10.212 1.644 -19.433 1.00 47.56 111 ILE A C 1
ATOM 922 O O . ILE A 1 111 ? 10.074 2.804 -19.811 1.00 47.56 111 ILE A O 1
ATOM 926 N N . CYS A 1 112 ? 9.229 0.993 -18.805 1.00 42.16 112 CYS A N 1
ATOM 927 C CA . CYS A 1 112 ? 7.916 1.610 -18.627 1.00 42.16 112 CYS A CA 1
ATOM 928 C C . CYS A 1 112 ? 7.835 2.586 -17.440 1.00 42.16 112 CYS A C 1
ATOM 930 O O . CYS A 1 112 ? 7.014 3.500 -17.504 1.00 42.16 112 CYS A O 1
ATOM 932 N N . PHE A 1 113 ? 8.640 2.423 -16.376 1.00 46.12 113 PHE A N 1
ATOM 933 C CA . PHE A 1 113 ? 8.379 3.136 -15.110 1.00 46.12 113 PHE A CA 1
ATOM 934 C C . PHE A 1 113 ? 9.611 3.692 -14.361 1.00 46.12 113 PHE A C 1
ATOM 936 O O . PHE A 1 113 ? 9.439 4.406 -13.375 1.00 46.12 113 PHE A O 1
ATOM 943 N N . GLY A 1 114 ? 10.840 3.471 -14.850 1.00 42.91 114 GLY A N 1
ATOM 944 C CA . GLY A 1 114 ? 12.065 4.047 -14.270 1.00 42.91 114 GLY A CA 1
ATOM 945 C C . GLY A 1 114 ? 12.570 3.363 -12.986 1.00 42.91 114 GLY A C 1
ATOM 946 O O . GLY A 1 114 ? 11.884 2.563 -12.354 1.00 42.91 114 GLY A O 1
ATOM 947 N N . MET A 1 115 ? 13.814 3.666 -12.590 1.00 39.19 115 MET A N 1
ATOM 948 C CA . MET A 1 115 ? 14.425 3.130 -11.363 1.00 39.19 115 MET A CA 1
ATOM 949 C C . MET A 1 115 ? 13.881 3.858 -10.123 1.00 39.19 115 MET A C 1
ATOM 951 O O . MET A 1 115 ? 14.279 4.989 -9.845 1.00 39.19 115 MET A O 1
ATOM 955 N N . GLY A 1 116 ? 13.001 3.209 -9.352 1.00 50.00 116 GLY A N 1
ATOM 956 C CA . GLY A 1 116 ? 12.590 3.711 -8.033 1.00 50.00 116 GLY A CA 1
ATOM 957 C C . GLY A 1 116 ? 11.315 3.108 -7.438 1.00 50.00 116 GLY A C 1
ATOM 958 O O . GLY A 1 116 ? 11.152 3.157 -6.220 1.00 50.00 116 GLY A O 1
ATOM 959 N N . GLU A 1 117 ? 10.431 2.534 -8.257 1.00 51.47 117 GLU A N 1
ATOM 960 C CA . GLU A 1 117 ? 9.171 1.935 -7.791 1.00 51.47 117 GLU A CA 1
ATOM 961 C C . GLU A 1 117 ? 9.370 0.479 -7.338 1.00 51.47 117 GLU A C 1
ATOM 963 O O . GLU A 1 117 ? 10.193 -0.260 -7.885 1.00 51.47 117 GLU A O 1
ATOM 968 N N . SER A 1 118 ? 8.632 0.052 -6.308 1.00 67.19 118 SER A N 1
ATOM 969 C CA . SER A 1 118 ? 8.679 -1.345 -5.852 1.00 67.19 118 SER A CA 1
ATOM 970 C C . SER A 1 118 ? 8.045 -2.283 -6.890 1.00 67.19 118 SER A C 1
ATOM 972 O O . SER A 1 118 ? 7.127 -1.892 -7.610 1.00 67.19 118 SER A O 1
ATOM 974 N N . ALA A 1 119 ? 8.477 -3.550 -6.944 1.00 77.38 119 ALA A N 1
ATOM 975 C CA . ALA A 1 119 ? 7.904 -4.536 -7.870 1.00 77.38 119 ALA A CA 1
ATOM 976 C C . ALA A 1 119 ? 6.372 -4.667 -7.725 1.00 77.38 119 ALA A C 1
ATOM 978 O O . ALA A 1 119 ? 5.667 -4.831 -8.719 1.00 77.38 119 ALA A O 1
ATOM 979 N N . PHE A 1 120 ? 5.848 -4.532 -6.500 1.00 84.31 120 PHE A N 1
ATOM 980 C CA . PHE A 1 120 ? 4.409 -4.531 -6.238 1.00 84.31 120 PHE A CA 1
ATOM 981 C C . PHE A 1 120 ? 3.704 -3.313 -6.854 1.00 84.31 120 PHE A C 1
ATOM 983 O O . PHE A 1 120 ? 2.664 -3.466 -7.492 1.00 84.31 120 PHE A O 1
ATOM 990 N N . GLU A 1 121 ? 4.262 -2.112 -6.680 1.00 87.88 121 GLU A N 1
ATOM 991 C CA . GLU A 1 121 ? 3.702 -0.868 -7.225 1.00 87.88 121 GLU A CA 1
ATOM 992 C C . GLU A 1 121 ? 3.556 -0.935 -8.747 1.00 87.88 121 GLU A C 1
ATOM 994 O O . GLU A 1 121 ? 2.490 -0.619 -9.280 1.00 87.88 121 GLU A O 1
ATOM 999 N N . ILE A 1 122 ? 4.597 -1.424 -9.423 1.00 82.25 122 ILE A N 1
ATOM 1000 C CA . ILE A 1 122 ? 4.625 -1.579 -10.879 1.00 82.25 122 ILE A CA 1
ATOM 1001 C C . ILE A 1 122 ? 3.524 -2.544 -11.326 1.00 82.25 122 ILE A C 1
ATOM 1003 O O . ILE A 1 122 ? 2.652 -2.176 -12.118 1.00 82.25 122 ILE A O 1
ATOM 1007 N N . LEU A 1 123 ? 3.511 -3.760 -10.770 1.00 86.25 123 LEU A N 1
ATOM 1008 C CA . LEU A 1 123 ? 2.534 -4.782 -11.144 1.00 86.25 123 LEU A CA 1
ATOM 1009 C C . LEU A 1 123 ? 1.095 -4.336 -10.837 1.00 86.25 123 LEU A C 1
ATOM 1011 O O . LEU A 1 123 ? 0.188 -4.588 -11.633 1.00 86.25 123 LEU A O 1
ATOM 1015 N N . TYR A 1 124 ? 0.868 -3.630 -9.723 1.00 92.25 124 TYR A N 1
ATOM 1016 C CA . TYR A 1 124 ? -0.451 -3.103 -9.376 1.00 92.25 124 TYR A CA 1
ATOM 1017 C C . TYR A 1 124 ? -0.915 -2.022 -10.359 1.00 92.25 124 TYR A C 1
ATOM 1019 O O . TYR A 1 124 ? -2.062 -2.058 -10.812 1.00 92.25 124 TYR A O 1
ATOM 1027 N N . LYS A 1 125 ? -0.049 -1.062 -10.715 1.00 90.75 125 LYS A N 1
ATOM 1028 C CA . LYS A 1 125 ? -0.387 -0.009 -11.686 1.00 90.75 125 LYS A CA 1
ATOM 1029 C C . LYS A 1 125 ? -0.717 -0.605 -13.051 1.00 90.75 125 LYS A C 1
ATOM 1031 O O . LYS A 1 125 ? -1.741 -0.234 -13.625 1.00 90.75 125 LYS A O 1
ATOM 1036 N N . MET A 1 126 ? 0.084 -1.565 -13.519 1.00 84.94 126 MET A N 1
ATOM 1037 C CA . MET A 1 126 ? -0.180 -2.301 -14.761 1.00 84.94 126 MET A CA 1
ATOM 1038 C C . MET A 1 126 ? -1.540 -3.000 -14.705 1.00 84.94 126 MET A C 1
ATOM 1040 O O . MET A 1 126 ? -2.387 -2.784 -15.569 1.00 84.94 126 MET A O 1
ATOM 1044 N N . TYR A 1 127 ? -1.797 -3.755 -13.637 1.00 90.06 127 TYR A N 1
ATOM 1045 C CA . TYR A 1 127 ? -3.073 -4.436 -13.442 1.00 90.06 127 TYR A CA 1
ATOM 1046 C C . TYR A 1 127 ? -4.263 -3.463 -13.416 1.00 90.06 127 TYR A C 1
ATOM 1048 O O . TYR A 1 127 ? -5.302 -3.727 -14.019 1.00 90.06 127 TYR A O 1
ATOM 1056 N N . SER A 1 128 ? -4.126 -2.320 -12.739 1.00 91.56 128 SER A N 1
ATOM 1057 C CA . SER A 1 128 ? -5.180 -1.305 -12.637 1.00 91.56 128 SER A CA 1
ATOM 1058 C C . SER A 1 128 ? -5.516 -0.674 -13.991 1.00 91.56 128 SER A C 1
ATOM 1060 O O . SER A 1 128 ? -6.698 -0.509 -14.304 1.00 91.56 128 SER A O 1
ATOM 1062 N N . VAL A 1 129 ? -4.504 -0.347 -14.804 1.00 89.38 129 VAL A N 1
ATOM 1063 C CA . VAL A 1 129 ? -4.690 0.179 -16.168 1.00 89.38 129 VAL A CA 1
ATOM 1064 C C . VAL A 1 129 ? -5.400 -0.853 -17.041 1.00 89.38 129 VAL A C 1
ATOM 1066 O O . VAL A 1 129 ? -6.471 -0.565 -17.573 1.00 89.38 129 VAL A O 1
ATOM 1069 N N . GLU A 1 130 ? -4.889 -2.083 -17.075 1.00 85.94 130 GLU A N 1
ATOM 1070 C CA . GLU A 1 130 ? -5.475 -3.187 -17.841 1.00 85.94 130 GLU A CA 1
ATOM 1071 C C . GLU A 1 130 ? -6.943 -3.437 -17.469 1.00 85.94 130 GLU A C 1
ATOM 1073 O O . GLU A 1 130 ? -7.808 -3.590 -18.332 1.00 85.94 130 GLU A O 1
ATOM 1078 N N . ARG A 1 131 ? -7.278 -3.423 -16.173 1.00 88.50 131 ARG A N 1
ATOM 1079 C CA . ARG A 1 131 ? -8.662 -3.616 -15.709 1.00 88.50 131 ARG A CA 1
ATOM 1080 C C . ARG A 1 131 ? -9.588 -2.448 -16.047 1.00 88.50 131 ARG A C 1
ATOM 1082 O O . ARG A 1 131 ? -10.795 -2.668 -16.160 1.00 88.50 131 ARG A O 1
ATOM 1089 N N . LYS A 1 132 ? -9.065 -1.230 -16.208 1.00 87.56 132 LYS A N 1
ATOM 1090 C CA . LYS A 1 132 ? -9.848 -0.062 -16.648 1.00 87.56 132 LYS A CA 1
ATOM 1091 C C . LYS A 1 132 ? -10.119 -0.091 -18.147 1.00 87.56 132 LYS A C 1
ATOM 1093 O O . LYS A 1 132 ? -11.227 0.250 -18.554 1.00 87.56 132 LYS A O 1
ATOM 1098 N N . GLU A 1 133 ? -9.143 -0.506 -18.948 1.00 82.75 133 GLU A N 1
ATOM 1099 C CA . GLU A 1 133 ? -9.280 -0.619 -20.405 1.00 82.75 133 GLU A CA 1
ATOM 1100 C C . GLU A 1 133 ? -10.106 -1.845 -20.812 1.00 82.75 133 GLU A C 1
ATOM 1102 O O . GLU A 1 133 ? -10.921 -1.788 -21.738 1.00 82.75 133 GLU A O 1
ATOM 1107 N N . HIS A 1 134 ? -9.979 -2.936 -20.055 1.00 79.19 134 HIS A N 1
ATOM 1108 C CA . HIS A 1 134 ? -10.693 -4.188 -20.269 1.00 79.19 134 HIS A CA 1
ATOM 1109 C C . HIS A 1 134 ? -11.531 -4.577 -19.035 1.00 79.19 134 HIS A C 1
ATOM 1111 O O . HIS A 1 134 ? -11.219 -5.528 -18.312 1.00 79.19 134 HIS A O 1
ATOM 1117 N N . PRO A 1 135 ? -12.652 -3.877 -18.771 1.00 77.50 135 PRO A N 1
ATOM 1118 C CA . PRO A 1 135 ? -13.447 -4.107 -17.564 1.00 77.50 135 PRO A CA 1
ATOM 1119 C C . PRO A 1 135 ? -14.164 -5.465 -17.567 1.00 77.50 135 PRO A C 1
ATOM 1121 O O . PRO A 1 135 ? -14.288 -6.105 -16.518 1.00 77.50 135 PRO A O 1
ATOM 1124 N N . VAL A 1 136 ? -14.606 -5.931 -18.742 1.00 75.25 136 VAL A N 1
ATOM 1125 C CA . VAL A 1 136 ? -15.426 -7.148 -18.894 1.00 75.25 136 VAL A CA 1
ATOM 1126 C C . VAL A 1 136 ? -14.582 -8.421 -18.940 1.00 75.25 136 VAL A C 1
ATOM 1128 O O . VAL A 1 136 ? -14.927 -9.403 -18.288 1.00 75.25 136 VAL A O 1
ATOM 1131 N N . ALA A 1 137 ? -13.483 -8.414 -19.694 1.00 78.88 137 ALA A N 1
ATOM 1132 C CA . ALA A 1 137 ? -12.616 -9.572 -19.877 1.00 78.88 137 ALA A CA 1
ATOM 1133 C C . ALA A 1 137 ? -11.220 -9.274 -19.336 1.00 78.88 137 ALA A C 1
ATOM 1135 O O . ALA A 1 137 ? -10.700 -8.181 -19.514 1.00 78.88 137 ALA A O 1
ATOM 1136 N N . MET A 1 138 ? -10.620 -10.251 -18.666 1.00 73.94 138 MET A N 1
ATOM 1137 C CA . MET A 1 138 ? -9.255 -10.139 -18.169 1.00 73.94 138 MET A CA 1
ATOM 1138 C C . MET A 1 138 ? -8.290 -10.387 -19.333 1.00 73.94 138 MET A C 1
ATOM 1140 O O . MET A 1 138 ? -8.365 -11.452 -19.954 1.00 73.94 138 MET A O 1
ATOM 1144 N N . SER A 1 139 ? -7.436 -9.409 -19.645 1.00 80.38 139 SER A N 1
ATOM 1145 C CA . SER A 1 139 ? -6.363 -9.567 -20.633 1.00 80.38 139 SER A CA 1
ATOM 1146 C C . SER A 1 139 ? -5.381 -10.653 -20.189 1.00 80.38 139 SER A C 1
ATOM 1148 O O . SER A 1 139 ? -5.328 -11.004 -19.006 1.00 80.38 139 SER A O 1
ATOM 1150 N N . ASP A 1 140 ? -4.616 -11.211 -21.127 1.00 77.38 140 ASP A N 1
ATOM 1151 C CA . ASP A 1 140 ? -3.621 -12.237 -20.794 1.00 77.38 140 ASP A CA 1
ATOM 1152 C C . ASP A 1 140 ? -2.549 -11.677 -19.845 1.00 77.38 140 ASP A C 1
ATOM 1154 O O . ASP A 1 140 ? -2.252 -12.308 -18.837 1.00 77.38 140 ASP A O 1
ATOM 1158 N N . LEU A 1 141 ? -2.139 -10.417 -20.036 1.00 74.38 141 LEU A N 1
ATOM 1159 C CA . LEU A 1 141 ? -1.258 -9.706 -19.105 1.00 74.38 141 LEU A CA 1
ATOM 1160 C C . LEU A 1 141 ? -1.846 -9.617 -17.685 1.00 74.38 141 LEU A C 1
ATOM 1162 O O . LEU A 1 141 ? -1.157 -9.894 -16.705 1.00 74.38 141 LEU A O 1
ATOM 1166 N N . ALA A 1 142 ? -3.129 -9.266 -17.542 1.00 79.81 142 ALA A N 1
ATOM 1167 C CA . ALA A 1 142 ? -3.763 -9.209 -16.226 1.00 79.81 142 ALA A CA 1
ATOM 1168 C C . ALA A 1 142 ? -3.844 -10.595 -15.559 1.00 79.81 142 ALA A C 1
ATOM 1170 O O . ALA A 1 142 ? -3.706 -10.687 -14.336 1.00 79.81 142 ALA A O 1
ATOM 1171 N N . LYS A 1 143 ? -4.055 -11.669 -16.337 1.00 81.69 143 LYS A N 1
ATOM 1172 C CA . LYS A 1 143 ? -4.025 -13.053 -15.829 1.00 81.69 143 LYS A CA 1
ATOM 1173 C C . LYS A 1 143 ? -2.630 -13.435 -15.351 1.00 81.69 143 LYS A C 1
ATOM 1175 O O . LYS A 1 143 ? -2.516 -13.987 -14.261 1.00 81.69 143 LYS A O 1
ATOM 1180 N N . ASP A 1 144 ? -1.600 -13.097 -16.116 1.00 76.38 144 ASP A N 1
ATOM 1181 C CA . ASP A 1 144 ? -0.214 -13.388 -15.759 1.00 76.38 144 ASP A CA 1
ATOM 1182 C C . ASP A 1 144 ? 0.180 -12.666 -14.465 1.00 76.38 144 ASP A C 1
ATOM 1184 O O . ASP A 1 144 ? 0.703 -13.294 -13.545 1.00 76.38 144 ASP A O 1
ATOM 1188 N N . ILE A 1 145 ? -0.177 -11.383 -14.320 1.00 80.81 145 ILE A N 1
ATOM 1189 C CA . ILE A 1 145 ? 0.045 -10.626 -13.075 1.00 80.81 145 ILE A CA 1
ATOM 1190 C C . ILE A 1 145 ? -0.685 -11.282 -11.894 1.00 80.81 145 ILE A C 1
ATOM 1192 O O . ILE A 1 145 ? -0.113 -11.428 -10.815 1.00 80.81 145 ILE A O 1
ATOM 1196 N N . ALA A 1 146 ? -1.934 -11.715 -12.088 1.00 82.38 146 ALA A N 1
ATOM 1197 C CA . ALA A 1 146 ? -2.702 -12.402 -11.051 1.00 82.38 146 ALA A CA 1
ATOM 1198 C C . ALA A 1 146 ? -2.101 -13.763 -10.656 1.00 82.38 146 ALA A C 1
ATOM 1200 O O . ALA A 1 146 ? -2.243 -14.179 -9.508 1.00 82.38 146 ALA A O 1
ATOM 1201 N N . MET A 1 147 ? -1.437 -14.455 -11.587 1.00 76.12 147 MET A N 1
ATOM 1202 C CA . MET A 1 147 ? -0.707 -15.693 -11.305 1.00 76.12 147 MET A CA 1
ATOM 1203 C C . MET A 1 147 ? 0.606 -15.436 -10.563 1.00 76.12 147 MET A C 1
ATOM 1205 O O . MET A 1 147 ? 0.981 -16.234 -9.707 1.00 76.12 147 MET A O 1
ATOM 1209 N N . GLN A 1 148 ? 1.296 -14.339 -10.879 1.00 75.12 148 GLN A N 1
ATOM 1210 C CA . GLN A 1 148 ? 2.540 -13.948 -10.215 1.00 75.12 148 GLN A CA 1
ATOM 1211 C C . GLN A 1 148 ? 2.301 -13.454 -8.784 1.00 75.12 148 GLN A C 1
ATOM 1213 O O . GLN A 1 148 ? 3.097 -13.749 -7.893 1.00 75.12 148 GLN A O 1
ATOM 1218 N N . ASN A 1 149 ? 1.220 -12.703 -8.554 1.00 80.19 149 ASN A N 1
ATOM 1219 C CA . ASN A 1 149 ? 0.894 -12.149 -7.245 1.00 80.19 149 ASN A CA 1
ATOM 1220 C C . ASN A 1 149 ? -0.626 -12.126 -7.007 1.00 80.19 149 ASN A C 1
ATOM 1222 O O . ASN A 1 149 ? -1.364 -11.301 -7.553 1.00 80.19 149 ASN A O 1
ATOM 1226 N N . ASP A 1 150 ? -1.081 -13.013 -6.125 1.00 81.69 150 ASP A N 1
ATOM 1227 C CA . ASP A 1 150 ? -2.488 -13.201 -5.766 1.00 81.69 150 ASP A CA 1
ATOM 1228 C C . ASP A 1 150 ? -3.092 -12.012 -4.997 1.00 81.69 150 ASP A C 1
ATOM 1230 O O . ASP A 1 150 ? -4.312 -11.818 -4.993 1.00 81.69 150 ASP A O 1
ATOM 1234 N N . ILE A 1 151 ? -2.255 -11.170 -4.384 1.00 87.12 151 ILE A N 1
ATOM 1235 C CA . ILE A 1 151 ? -2.687 -9.979 -3.646 1.00 87.12 151 ILE A CA 1
ATOM 1236 C C . ILE A 1 151 ? -3.156 -8.886 -4.599 1.00 87.12 151 ILE A C 1
ATOM 1238 O O . ILE A 1 151 ? -4.070 -8.145 -4.252 1.00 87.12 151 ILE A O 1
ATOM 1242 N N . ILE A 1 152 ? -2.568 -8.761 -5.790 1.00 89.94 152 ILE A N 1
ATOM 1243 C CA . ILE A 1 152 ? -2.847 -7.641 -6.702 1.00 89.94 152 ILE A CA 1
ATOM 1244 C C . ILE A 1 152 ? -4.328 -7.591 -7.115 1.00 89.94 152 ILE A C 1
ATOM 1246 O O . ILE A 1 152 ? -4.958 -6.541 -6.932 1.00 89.94 152 ILE A O 1
ATOM 1250 N N . PRO A 1 153 ? -4.948 -8.699 -7.573 1.00 89.62 153 PRO A N 1
ATOM 1251 C CA . PRO A 1 153 ? -6.384 -8.725 -7.831 1.00 89.62 153 PRO A CA 1
ATOM 1252 C C . PRO A 1 153 ? -7.223 -8.375 -6.599 1.00 89.62 153 PRO A C 1
ATOM 1254 O O . PRO A 1 153 ? -8.237 -7.684 -6.718 1.00 89.62 153 PRO A O 1
ATOM 1257 N N . LEU A 1 154 ? -6.821 -8.834 -5.410 1.00 88.00 154 LEU A N 1
ATOM 1258 C CA . LEU A 1 154 ? -7.530 -8.551 -4.161 1.00 88.00 154 LEU A CA 1
ATOM 1259 C C . LEU A 1 154 ? -7.417 -7.074 -3.774 1.00 88.00 154 LEU A C 1
ATOM 1261 O O . LEU A 1 154 ? -8.420 -6.468 -3.407 1.00 88.00 154 LEU A O 1
ATOM 1265 N N . ALA A 1 155 ? -6.234 -6.478 -3.907 1.00 92.00 155 ALA A N 1
ATOM 1266 C CA . ALA A 1 155 ? -5.994 -5.062 -3.669 1.00 92.00 155 ALA A CA 1
ATOM 1267 C C . ALA A 1 155 ? -6.873 -4.210 -4.589 1.00 92.00 155 ALA A C 1
ATOM 1269 O O . ALA A 1 155 ? -7.563 -3.311 -4.115 1.00 92.00 155 ALA A O 1
ATOM 1270 N N . TYR A 1 156 ? -6.942 -4.550 -5.877 1.00 93.69 156 TYR A N 1
ATOM 1271 C CA . TYR A 1 156 ? -7.772 -3.821 -6.834 1.00 93.69 156 TYR A CA 1
ATOM 1272 C C . TYR A 1 156 ? -9.270 -3.951 -6.520 1.00 93.69 156 TYR A C 1
ATOM 1274 O O . TYR A 1 156 ? -9.987 -2.954 -6.463 1.00 93.69 156 TYR A O 1
ATOM 1282 N N . ASN A 1 157 ? -9.750 -5.175 -6.278 1.00 90.44 157 ASN A N 1
ATOM 1283 C CA . ASN A 1 157 ? -11.178 -5.444 -6.092 1.00 90.44 157 ASN A CA 1
ATOM 1284 C C . ASN A 1 157 ? -11.711 -5.001 -4.721 1.00 90.44 157 ASN A C 1
ATOM 1286 O O . ASN A 1 157 ? -12.865 -4.585 -4.619 1.00 90.44 157 ASN A O 1
ATOM 1290 N N . ILE A 1 158 ? -10.901 -5.133 -3.665 1.00 89.62 158 ILE A N 1
ATOM 1291 C CA . ILE A 1 158 ? -11.311 -4.852 -2.285 1.00 89.62 158 ILE A CA 1
ATOM 1292 C C . ILE A 1 158 ? -10.927 -3.433 -1.890 1.00 89.62 158 ILE A C 1
ATOM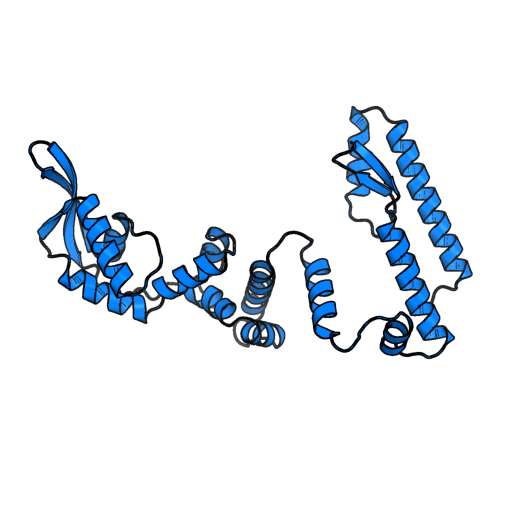 1294 O O . ILE A 1 158 ? -11.748 -2.770 -1.275 1.00 89.62 158 ILE A O 1
ATOM 1298 N N . LEU A 1 159 ? -9.718 -2.957 -2.204 1.00 92.50 159 LEU A N 1
ATOM 1299 C CA . LEU A 1 159 ? -9.244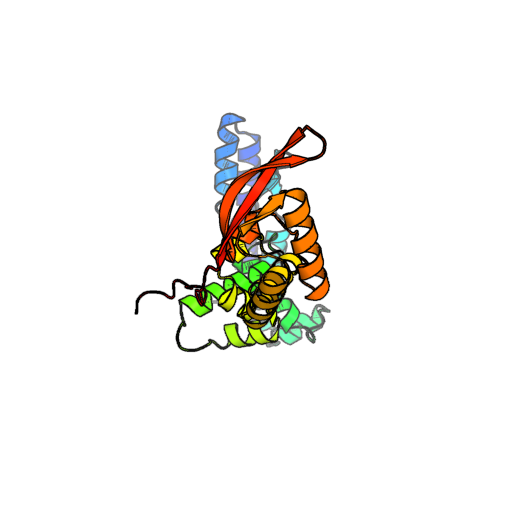 -1.640 -1.758 1.00 92.50 159 LEU A CA 1
ATOM 1300 C C . LEU A 1 159 ? -9.461 -0.545 -2.805 1.00 92.50 159 LEU A C 1
ATOM 1302 O O . LEU A 1 159 ? -9.937 0.541 -2.471 1.00 92.50 159 LEU A O 1
ATOM 1306 N N . GLY A 1 160 ? -9.138 -0.844 -4.062 1.00 92.88 160 GLY A N 1
ATOM 1307 C CA . GLY A 1 160 ? -9.114 0.122 -5.153 1.00 92.88 160 GLY A CA 1
ATOM 1308 C C . GLY A 1 160 ? -7.917 1.077 -5.092 1.00 92.88 160 GLY A C 1
ATOM 1309 O O . GLY A 1 160 ? -7.193 1.159 -4.098 1.00 92.88 160 GLY A O 1
ATOM 1310 N N . ASP A 1 161 ? -7.725 1.829 -6.177 1.00 92.50 161 ASP A N 1
ATOM 1311 C CA . ASP A 1 161 ? -6.498 2.605 -6.403 1.00 92.50 161 ASP A CA 1
ATOM 1312 C C . ASP A 1 161 ? -6.236 3.685 -5.352 1.00 92.50 161 ASP A C 1
ATOM 1314 O O . ASP A 1 161 ? -5.092 3.889 -4.960 1.00 92.50 161 ASP A O 1
ATOM 1318 N N . GLU A 1 162 ? -7.286 4.369 -4.885 1.00 93.12 162 GLU A N 1
ATOM 1319 C CA . GLU A 1 162 ? -7.157 5.461 -3.911 1.00 93.12 162 GLU A CA 1
ATOM 1320 C C . GLU A 1 162 ? -6.507 4.962 -2.612 1.00 93.12 162 GLU A C 1
ATOM 1322 O O . GLU A 1 162 ? -5.542 5.548 -2.129 1.00 93.12 162 GLU A O 1
ATOM 1327 N N . ILE A 1 163 ? -6.990 3.836 -2.081 1.00 91.88 163 ILE A N 1
ATOM 1328 C CA . ILE A 1 163 ? -6.506 3.276 -0.814 1.00 91.88 163 ILE A CA 1
ATOM 1329 C C . ILE A 1 163 ? -5.124 2.647 -0.991 1.00 91.88 163 ILE A C 1
ATOM 1331 O O . ILE A 1 163 ? -4.269 2.799 -0.122 1.00 91.88 163 ILE A O 1
ATOM 1335 N N . VAL A 1 164 ? -4.879 1.964 -2.111 1.00 92.81 164 VAL A N 1
ATOM 1336 C CA . VAL A 1 164 ? -3.564 1.372 -2.401 1.00 92.81 164 VAL A CA 1
ATOM 1337 C C . VAL A 1 164 ? -2.483 2.455 -2.510 1.00 92.81 164 VAL A C 1
ATOM 1339 O O . VAL A 1 164 ? -1.399 2.298 -1.946 1.00 92.81 164 VAL A O 1
ATOM 1342 N N . ALA A 1 165 ? -2.798 3.587 -3.145 1.00 92.31 165 ALA A N 1
ATOM 1343 C CA . ALA A 1 165 ? -1.900 4.735 -3.218 1.00 92.31 165 ALA A CA 1
ATOM 1344 C C . ALA A 1 165 ? -1.689 5.416 -1.850 1.00 92.31 165 ALA A C 1
ATOM 1346 O O . ALA A 1 165 ? -0.566 5.809 -1.534 1.00 92.31 165 ALA A O 1
ATOM 1347 N N . GLU A 1 166 ? -2.724 5.527 -1.004 1.00 92.75 166 GLU A N 1
ATOM 1348 C CA . GLU A 1 166 ? -2.586 6.035 0.375 1.00 92.75 166 GLU A CA 1
ATOM 1349 C C . GLU A 1 166 ? -1.640 5.175 1.228 1.00 92.75 166 GLU A C 1
ATOM 1351 O O . GLU A 1 166 ? -0.888 5.714 2.046 1.00 92.75 166 GLU A O 1
ATOM 1356 N N . LEU A 1 167 ? -1.649 3.856 1.008 1.00 91.62 167 LEU A N 1
ATOM 1357 C CA . LEU A 1 167 ? -0.737 2.887 1.629 1.00 91.62 167 LEU A CA 1
ATOM 1358 C C . LEU A 1 167 ? 0.640 2.835 0.947 1.00 91.62 167 LEU A C 1
ATOM 1360 O O . LEU A 1 167 ? 1.470 2.001 1.297 1.00 91.62 167 LEU A O 1
ATOM 1364 N N . LYS A 1 168 ? 0.899 3.722 -0.025 1.00 91.31 168 LYS A N 1
ATOM 1365 C CA . LYS A 1 168 ? 2.182 3.856 -0.735 1.00 91.31 168 LYS A CA 1
ATOM 1366 C C . LYS A 1 168 ? 2.698 2.543 -1.323 1.00 91.31 168 LYS A C 1
ATOM 1368 O O . LYS A 1 168 ? 3.906 2.339 -1.382 1.00 91.31 168 LYS A O 1
ATOM 1373 N N . TYR A 1 169 ? 1.785 1.668 -1.743 1.00 89.12 169 TYR A N 1
ATOM 1374 C CA . TYR A 1 169 ? 2.131 0.379 -2.340 1.00 89.12 169 TYR A CA 1
ATOM 1375 C C . TYR A 1 169 ? 2.946 -0.554 -1.420 1.00 89.12 169 TYR A C 1
ATOM 1377 O O . TYR A 1 169 ? 3.600 -1.472 -1.910 1.00 89.12 169 TYR A O 1
ATOM 1385 N N . ASP A 1 170 ? 2.889 -0.362 -0.095 1.00 87.75 170 ASP A N 1
ATOM 1386 C CA . ASP A 1 170 ? 3.500 -1.288 0.860 1.00 87.75 170 ASP A CA 1
ATOM 1387 C C . ASP A 1 170 ? 2.701 -2.600 0.913 1.00 87.75 170 ASP A C 1
ATOM 1389 O O . ASP A 1 170 ? 1.541 -2.636 1.335 1.00 87.75 170 ASP A O 1
ATOM 1393 N N . GLU A 1 171 ? 3.318 -3.693 0.458 1.00 84.62 171 GLU A N 1
ATOM 1394 C CA . GLU A 1 171 ? 2.646 -4.986 0.302 1.00 84.62 171 GLU A CA 1
ATOM 1395 C C . GLU A 1 171 ? 2.102 -5.532 1.634 1.00 84.62 171 GLU A C 1
ATOM 1397 O O . GLU A 1 171 ? 1.015 -6.118 1.671 1.00 84.62 171 GLU A O 1
ATOM 1402 N N . LEU A 1 172 ? 2.821 -5.321 2.741 1.00 84.50 172 LEU A N 1
ATOM 1403 C CA . LEU A 1 172 ? 2.410 -5.806 4.056 1.00 84.50 172 LEU A CA 1
ATOM 1404 C C . LEU A 1 172 ? 1.203 -5.014 4.570 1.00 84.50 172 LEU A C 1
ATOM 1406 O O . LEU A 1 172 ? 0.215 -5.611 5.008 1.00 84.50 172 LEU A O 1
ATOM 1410 N N . GLU A 1 173 ? 1.245 -3.683 4.480 1.00 89.81 173 GLU A N 1
ATOM 1411 C CA . GLU A 1 173 ? 0.119 -2.830 4.866 1.00 89.81 173 GLU A CA 1
ATOM 1412 C C . GLU A 1 173 ? -1.121 -3.107 4.006 1.00 89.81 173 GLU A C 1
ATOM 1414 O O . GLU A 1 173 ? -2.238 -3.182 4.532 1.00 89.81 173 GLU A O 1
ATOM 1419 N N . ILE A 1 174 ? -0.937 -3.335 2.703 1.00 90.00 174 ILE A N 1
ATOM 1420 C CA . ILE A 1 174 ? -2.011 -3.693 1.772 1.00 90.00 174 ILE A CA 1
ATOM 1421 C C . ILE A 1 174 ? -2.619 -5.044 2.131 1.00 90.00 174 ILE A C 1
ATOM 1423 O O . ILE A 1 174 ? -3.843 -5.147 2.237 1.00 90.00 174 ILE A O 1
ATOM 1427 N N . ARG A 1 175 ? -1.799 -6.068 2.388 1.00 86.50 175 ARG A N 1
ATOM 1428 C CA . ARG A 1 175 ? -2.273 -7.394 2.811 1.00 86.50 175 ARG A CA 1
ATOM 1429 C C . ARG A 1 175 ? -3.080 -7.305 4.108 1.00 86.50 175 ARG A C 1
ATOM 1431 O O . ARG A 1 175 ? -4.172 -7.873 4.199 1.00 86.50 175 ARG A O 1
ATOM 1438 N N . ASN A 1 176 ? -2.589 -6.545 5.085 1.00 85.69 176 ASN A N 1
ATOM 1439 C CA . ASN A 1 176 ? -3.276 -6.333 6.358 1.00 85.69 176 ASN A CA 1
ATOM 1440 C C . ASN A 1 176 ? -4.602 -5.580 6.175 1.00 85.69 176 ASN A C 1
ATOM 1442 O O . ASN A 1 176 ? -5.609 -5.918 6.808 1.00 85.69 176 ASN A O 1
ATOM 1446 N N . MET A 1 177 ? -4.639 -4.595 5.275 1.00 91.31 177 MET A N 1
ATOM 1447 C CA . MET A 1 177 ? -5.859 -3.861 4.953 1.00 91.31 177 MET A CA 1
ATOM 1448 C C . MET A 1 177 ? -6.869 -4.727 4.191 1.00 91.31 177 MET A C 1
ATOM 1450 O O . MET A 1 177 ? -8.055 -4.674 4.511 1.00 91.31 177 MET A O 1
ATOM 1454 N N . ILE A 1 178 ? -6.433 -5.563 3.244 1.00 86.81 178 ILE A N 1
ATOM 1455 C CA . ILE A 1 178 ? -7.294 -6.535 2.551 1.00 86.81 178 ILE A CA 1
ATOM 1456 C C . ILE A 1 178 ? -7.942 -7.474 3.564 1.00 86.81 178 ILE A C 1
ATOM 1458 O O . ILE A 1 178 ? -9.166 -7.613 3.569 1.00 86.81 178 ILE A O 1
ATOM 1462 N N . HIS A 1 179 ? -7.147 -8.068 4.461 1.00 85.88 179 HIS A N 1
ATOM 1463 C CA . HIS A 1 179 ? -7.675 -8.946 5.506 1.00 85.88 179 HIS A CA 1
ATOM 1464 C C . HIS A 1 179 ? -8.716 -8.220 6.355 1.00 85.88 179 HIS A C 1
ATOM 1466 O O . HIS A 1 179 ? -9.822 -8.727 6.539 1.00 85.88 179 HIS A O 1
ATOM 1472 N N . PHE A 1 180 ? -8.413 -6.996 6.798 1.00 87.75 180 PHE A N 1
ATOM 1473 C CA . PHE A 1 180 ? -9.361 -6.185 7.553 1.00 87.75 180 PHE A CA 1
ATOM 1474 C C . PHE A 1 180 ? -10.649 -5.920 6.774 1.00 87.75 180 PHE A C 1
ATOM 1476 O O . PHE A 1 180 ? -11.724 -6.046 7.349 1.00 87.75 180 PHE A O 1
ATOM 1483 N N . LYS A 1 181 ? -10.573 -5.535 5.497 1.00 88.56 181 LYS A N 1
ATOM 1484 C CA . LYS A 1 181 ? -11.730 -5.134 4.682 1.00 88.56 181 LYS A CA 1
ATOM 1485 C C . LYS 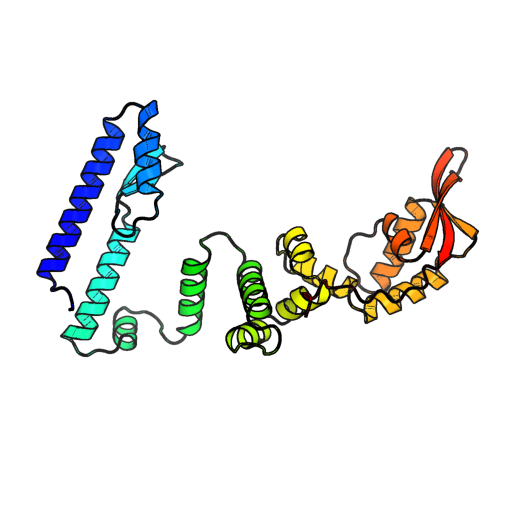A 1 181 ? -12.501 -6.295 4.063 1.00 88.56 181 LYS A C 1
ATOM 1487 O O . LYS A 1 181 ? -13.607 -6.061 3.579 1.00 88.56 181 LYS A O 1
ATOM 1492 N N . SER A 1 182 ? -11.964 -7.512 4.115 1.00 84.44 182 SER A N 1
ATOM 1493 C CA . SER A 1 182 ? -12.652 -8.706 3.625 1.00 84.44 182 SER A CA 1
ATOM 1494 C C . SER A 1 182 ? -14.044 -8.863 4.267 1.00 84.44 182 SER A C 1
ATOM 1496 O O . SER A 1 182 ? -14.211 -8.588 5.466 1.00 84.44 182 SER A O 1
ATOM 1498 N N . PRO A 1 183 ? -15.064 -9.280 3.494 1.00 81.75 183 PRO A N 1
ATOM 1499 C CA . PRO A 1 183 ? -16.424 -9.455 4.002 1.00 81.75 183 PRO A CA 1
ATOM 1500 C C . PRO A 1 183 ? -16.501 -10.384 5.217 1.00 81.75 183 PRO A C 1
ATOM 1502 O O . PRO A 1 183 ? -17.226 -10.100 6.171 1.00 81.75 183 PRO A O 1
ATOM 1505 N N . GLU A 1 184 ? -15.724 -11.464 5.205 1.00 81.06 184 GLU A N 1
ATOM 1506 C CA . GLU A 1 184 ? -15.684 -12.481 6.250 1.00 81.06 184 GLU A CA 1
ATOM 1507 C C . GLU A 1 184 ? -15.143 -11.899 7.560 1.00 81.06 184 GLU A C 1
ATOM 1509 O O . GLU A 1 184 ? -15.768 -12.044 8.615 1.00 81.06 184 GLU A O 1
ATOM 1514 N N . THR A 1 185 ? -14.022 -11.173 7.497 1.00 83.44 185 THR A N 1
ATOM 1515 C CA . THR A 1 185 ? -13.430 -10.519 8.671 1.00 83.44 185 THR A CA 1
ATOM 1516 C C . THR A 1 185 ? -14.329 -9.413 9.205 1.00 83.44 185 THR A C 1
ATOM 1518 O O . THR A 1 185 ? -14.491 -9.289 10.419 1.00 83.44 185 THR A O 1
ATOM 1521 N N . GLN A 1 186 ? -14.965 -8.629 8.329 1.00 87.06 186 GLN A N 1
ATOM 1522 C CA . GLN A 1 186 ? -15.913 -7.597 8.749 1.00 87.06 186 GLN A CA 1
ATOM 1523 C C . GLN A 1 186 ? -17.150 -8.192 9.430 1.00 87.06 186 GLN A C 1
ATOM 1525 O O . GLN A 1 186 ? -17.580 -7.661 10.454 1.00 87.06 186 GLN A O 1
ATOM 1530 N N . ALA A 1 187 ? -17.690 -9.304 8.926 1.00 83.69 187 ALA A N 1
ATOM 1531 C CA . ALA A 1 187 ? -18.815 -10.000 9.549 1.00 83.69 187 ALA A CA 1
ATOM 1532 C C . ALA A 1 187 ? -18.442 -10.563 10.932 1.00 83.69 187 ALA A C 1
ATOM 1534 O O . ALA A 1 187 ? -19.167 -10.351 11.906 1.00 83.69 187 ALA A O 1
ATOM 1535 N N . ALA A 1 188 ? -17.279 -11.214 11.044 1.00 85.81 188 ALA A N 1
ATOM 1536 C CA . ALA A 1 188 ? -16.782 -11.725 12.319 1.00 85.81 188 ALA A CA 1
ATOM 1537 C C . ALA A 1 188 ? -16.533 -10.592 13.330 1.00 85.81 188 ALA A C 1
ATOM 1539 O O . ALA A 1 188 ? -16.932 -10.684 14.491 1.00 85.81 188 ALA A O 1
ATOM 1540 N N . LEU A 1 189 ? -15.932 -9.486 12.883 1.00 89.50 189 LEU A N 1
ATOM 1541 C CA . LEU A 1 189 ? -15.688 -8.316 13.720 1.00 89.50 189 LEU A CA 1
ATOM 1542 C C . LEU A 1 189 ? -16.993 -7.675 14.197 1.00 89.50 189 LEU A C 1
ATOM 1544 O O . LEU A 1 189 ? -17.092 -7.320 15.367 1.00 89.50 189 LEU A O 1
ATOM 1548 N N . GLN A 1 190 ? -18.005 -7.554 13.337 1.00 88.94 190 GLN A N 1
ATOM 1549 C CA . GLN A 1 190 ? -19.318 -7.041 13.737 1.00 88.94 190 GLN A CA 1
ATOM 1550 C C . GLN A 1 190 ? -19.935 -7.863 14.873 1.00 88.94 190 GLN A C 1
ATOM 1552 O O . GLN A 1 190 ? -20.450 -7.283 15.832 1.00 88.94 190 GLN A O 1
ATOM 1557 N N . GLU A 1 191 ? -19.849 -9.191 14.798 1.00 87.75 191 GLU A N 1
ATOM 1558 C CA . GLU A 1 191 ? -20.396 -10.075 15.827 1.00 87.75 191 GLU A CA 1
ATOM 1559 C C . GLU A 1 191 ? -19.625 -9.971 17.151 1.00 87.75 191 GLU A C 1
ATOM 1561 O O . GLU A 1 191 ? -20.232 -9.832 18.214 1.00 87.75 191 GLU A O 1
ATOM 1566 N N . GLU A 1 192 ? -18.292 -9.928 17.105 1.00 89.00 192 GLU A N 1
ATOM 1567 C CA . GLU A 1 192 ? -17.469 -9.708 18.300 1.00 89.00 192 GLU A CA 1
ATOM 1568 C C . GLU A 1 192 ? -17.772 -8.353 18.954 1.00 89.00 192 GLU A C 1
ATOM 1570 O O . GLU A 1 192 ? -17.976 -8.261 20.167 1.00 89.00 192 GLU A O 1
ATOM 1575 N N . LEU A 1 193 ? -17.876 -7.286 18.157 1.00 91.19 193 LEU A N 1
ATOM 1576 C CA . LEU A 1 193 ? -18.180 -5.951 18.671 1.00 91.19 193 LEU A CA 1
ATOM 1577 C C . LEU A 1 193 ? -19.584 -5.861 19.269 1.00 91.19 193 LEU A C 1
ATOM 1579 O O . LEU A 1 193 ? -19.776 -5.135 20.247 1.00 91.19 193 LEU A O 1
ATOM 1583 N N . ARG A 1 194 ? -20.551 -6.611 18.725 1.00 86.44 194 ARG A N 1
ATOM 1584 C CA . ARG A 1 194 ? -21.914 -6.714 19.264 1.00 86.44 194 ARG A CA 1
ATOM 1585 C C . ARG A 1 194 ? -21.926 -7.286 20.682 1.00 86.44 194 ARG A C 1
ATOM 1587 O O . ARG A 1 194 ? -22.777 -6.899 21.480 1.00 86.44 194 ARG A O 1
ATOM 1594 N N . ILE A 1 195 ? -21.017 -8.210 20.981 1.00 87.94 195 ILE A N 1
ATOM 1595 C CA . ILE A 1 195 ? -20.886 -8.829 22.304 1.00 87.94 195 ILE A CA 1
ATOM 1596 C C . ILE A 1 195 ? -20.151 -7.882 23.262 1.00 87.94 195 ILE A C 1
ATOM 1598 O O . ILE A 1 195 ? -20.553 -7.735 24.418 1.00 87.94 195 ILE A O 1
ATOM 1602 N N . THR A 1 196 ? -19.104 -7.210 22.778 1.00 91.00 196 THR A N 1
ATOM 1603 C CA . THR A 1 196 ? -18.233 -6.359 23.599 1.00 91.00 196 THR A CA 1
ATOM 1604 C C . THR A 1 196 ? -18.876 -5.023 23.993 1.00 91.00 196 THR A C 1
ATOM 1606 O O . THR A 1 196 ? -18.750 -4.595 25.144 1.00 91.00 196 THR A O 1
ATOM 1609 N N . PHE A 1 197 ? -19.579 -4.350 23.075 1.00 91.44 197 PHE A N 1
ATOM 1610 C CA . PHE A 1 197 ? -20.157 -3.022 23.309 1.00 91.44 197 PHE A CA 1
ATOM 1611 C C . PHE A 1 197 ? -21.679 -3.077 23.455 1.00 91.44 197 PHE A C 1
ATOM 1613 O O . PHE A 1 197 ? -22.394 -3.530 22.563 1.00 91.44 197 PHE A O 1
ATOM 1620 N N . LYS A 1 198 ? -22.190 -2.567 24.581 1.00 90.75 198 LYS A N 1
ATOM 1621 C CA . LYS A 1 198 ? -23.627 -2.538 24.883 1.00 90.75 198 LYS A CA 1
ATOM 1622 C C . LYS A 1 198 ? -24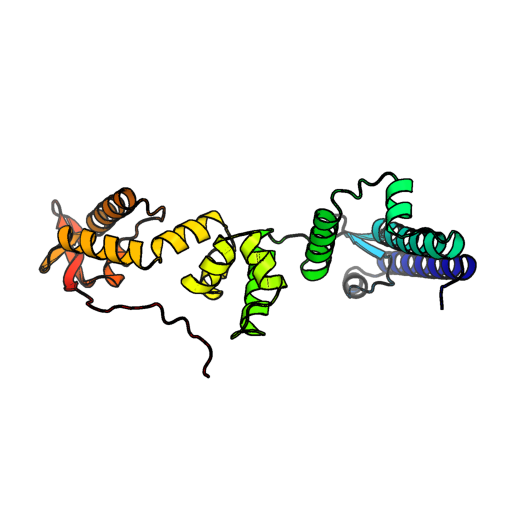.238 -1.185 24.532 1.00 90.75 198 LYS A C 1
ATOM 1624 O O . LYS A 1 198 ? -23.643 -0.144 24.804 1.00 90.75 198 LYS A O 1
ATOM 1629 N N . GLU A 1 199 ? -25.447 -1.209 23.977 1.00 90.56 199 GLU A N 1
ATOM 1630 C CA . GLU A 1 199 ? -26.258 -0.006 23.753 1.00 90.56 199 GLU A CA 1
ATOM 1631 C C . GLU A 1 199 ? -26.544 0.700 25.090 1.00 90.56 199 GLU A C 1
ATOM 1633 O O . GLU A 1 199 ? -26.772 0.056 26.114 1.00 90.56 199 GLU A O 1
ATOM 1638 N N . GLY A 1 200 ? -26.443 2.030 25.099 1.00 87.56 200 GLY A N 1
ATOM 1639 C CA . GLY A 1 200 ? -26.445 2.866 26.304 1.00 87.56 200 GLY A CA 1
ATOM 1640 C C . GLY A 1 200 ? -25.129 2.855 27.095 1.00 87.56 200 GLY A C 1
ATOM 1641 O O . GLY A 1 200 ? -24.963 3.647 28.024 1.00 87.56 200 GLY A O 1
ATOM 1642 N N . GLY A 1 201 ? -24.173 1.991 26.740 1.00 90.75 201 GLY A N 1
ATOM 1643 C CA . GLY A 1 201 ? -22.869 1.910 27.389 1.00 90.75 201 GLY A CA 1
ATOM 1644 C C . GLY A 1 201 ? -22.001 3.134 27.093 1.00 90.75 201 GLY A C 1
ATOM 1645 O O . GLY A 1 201 ? -21.947 3.618 25.960 1.00 90.75 201 GLY A O 1
ATOM 1646 N N . ARG A 1 202 ? -21.300 3.628 28.118 1.00 93.00 202 ARG A N 1
ATOM 1647 C CA . ARG A 1 202 ? -20.342 4.738 28.018 1.00 93.00 202 ARG A CA 1
ATOM 1648 C C . ARG A 1 202 ? -18.938 4.206 28.225 1.00 93.00 202 ARG A C 1
ATOM 1650 O O . ARG A 1 202 ? -18.654 3.663 29.286 1.00 93.00 202 ARG A O 1
ATOM 1657 N N . TYR A 1 203 ? -18.083 4.406 27.232 1.00 93.62 203 TYR A N 1
ATOM 1658 C CA . TYR A 1 203 ? -16.729 3.867 27.224 1.00 93.62 203 TYR A CA 1
ATOM 1659 C C . TYR A 1 203 ? -15.715 4.973 26.969 1.00 93.62 203 TYR A C 1
ATOM 1661 O O . TYR A 1 203 ? -15.920 5.839 26.108 1.00 93.62 203 TYR A O 1
ATOM 1669 N N . SER A 1 204 ? -14.608 4.959 27.709 1.00 93.56 204 SER A N 1
ATOM 1670 C CA . SER A 1 204 ? -13.522 5.912 27.473 1.00 93.56 204 SER A CA 1
ATOM 1671 C C . SER A 1 204 ? -12.813 5.620 26.147 1.00 93.56 204 SER A C 1
ATOM 1673 O O . SER A 1 204 ? -12.813 4.490 25.658 1.00 93.56 204 SER A O 1
ATOM 1675 N N . LEU A 1 205 ? -12.156 6.617 25.541 1.00 93.50 205 LEU A N 1
ATOM 1676 C CA . LEU A 1 205 ? -11.384 6.377 24.308 1.00 93.50 205 LEU A CA 1
ATOM 1677 C C . LEU A 1 205 ? -10.297 5.305 24.499 1.00 93.50 205 LEU A C 1
ATOM 1679 O O . LEU A 1 205 ? -9.996 4.554 23.569 1.00 93.50 205 LEU A O 1
ATOM 1683 N N . LYS A 1 206 ? -9.723 5.221 25.706 1.00 92.94 206 LYS A N 1
ATOM 1684 C CA . LYS A 1 206 ? -8.716 4.219 26.067 1.00 92.94 206 LYS A CA 1
ATOM 1685 C C . LYS A 1 206 ? -9.326 2.819 26.143 1.00 92.94 206 LYS A C 1
ATOM 1687 O O . LYS A 1 206 ? -8.757 1.897 25.566 1.00 92.94 206 LYS A O 1
ATOM 1692 N N . GLU A 1 207 ? -10.481 2.674 26.791 1.00 92.88 207 GLU A N 1
ATOM 1693 C CA . GLU A 1 207 ? -11.221 1.407 26.842 1.00 92.88 207 GLU A CA 1
ATOM 1694 C C . GLU A 1 207 ? -11.631 0.943 25.452 1.00 92.88 207 GLU A C 1
ATOM 1696 O O . GLU A 1 207 ? -11.386 -0.205 25.106 1.00 92.88 207 GLU A O 1
ATOM 1701 N N . ILE A 1 208 ? -12.189 1.833 24.627 1.00 93.69 208 ILE A N 1
ATOM 1702 C CA . ILE A 1 208 ? -12.605 1.483 23.265 1.00 93.69 208 ILE A CA 1
ATOM 1703 C C . ILE A 1 208 ? -11.406 0.988 22.460 1.00 93.69 208 ILE A C 1
ATOM 1705 O O . ILE A 1 208 ? -11.488 -0.055 21.819 1.00 93.69 208 ILE A O 1
ATOM 1709 N N . LYS A 1 209 ? -10.278 1.710 22.512 1.00 95.00 209 LYS A N 1
ATOM 1710 C CA . LYS A 1 209 ? -9.046 1.297 21.830 1.00 95.00 209 LYS A CA 1
ATOM 1711 C C . LYS A 1 209 ? -8.570 -0.076 22.316 1.00 95.00 209 LYS A C 1
ATOM 1713 O O . LYS A 1 209 ? -8.186 -0.898 21.492 1.00 95.00 209 LYS A O 1
ATOM 1718 N N . TYR A 1 210 ? -8.597 -0.313 23.626 1.00 94.69 210 TYR A N 1
ATOM 1719 C CA . TYR A 1 210 ? -8.175 -1.577 24.224 1.00 94.69 210 TYR A CA 1
ATOM 1720 C C . TYR A 1 210 ? -9.074 -2.743 23.800 1.00 94.69 210 TYR A C 1
ATOM 1722 O O . TYR A 1 210 ? -8.577 -3.746 23.299 1.00 94.69 210 TYR A O 1
ATOM 1730 N N . GLN A 1 211 ? -10.392 -2.583 23.920 1.00 93.94 211 GLN A N 1
ATOM 1731 C CA . GLN A 1 211 ? -11.371 -3.601 23.542 1.00 93.94 211 GLN A CA 1
ATOM 1732 C C . GLN A 1 211 ? -11.328 -3.912 22.040 1.00 93.94 211 GLN A C 1
ATOM 1734 O O . GLN A 1 211 ? -11.322 -5.077 21.654 1.00 93.94 211 GLN A O 1
ATOM 1739 N N . LEU A 1 212 ? -11.198 -2.887 21.188 1.00 93.75 212 LEU A N 1
ATOM 1740 C CA . LEU A 1 212 ? -10.961 -3.082 19.753 1.00 93.75 212 LEU A CA 1
ATOM 1741 C C . LEU A 1 212 ? -9.668 -3.860 19.493 1.00 93.75 212 LEU A C 1
ATOM 1743 O O . LEU A 1 212 ? -9.663 -4.754 18.656 1.00 93.75 212 LEU A O 1
ATOM 1747 N N . GLY A 1 213 ? -8.593 -3.547 20.222 1.00 93.38 213 GLY A N 1
ATOM 1748 C CA . GLY A 1 213 ? -7.325 -4.269 20.127 1.00 93.38 213 GLY A CA 1
ATOM 1749 C C . GLY A 1 213 ? -7.465 -5.758 20.449 1.00 93.38 213 GLY A C 1
ATOM 1750 O O . GLY A 1 213 ? -6.930 -6.584 19.718 1.00 93.38 213 GLY A O 1
ATOM 1751 N N . LEU A 1 214 ? -8.241 -6.112 21.479 1.00 93.00 214 LEU A N 1
ATOM 1752 C CA . LEU A 1 214 ? -8.526 -7.512 21.815 1.00 93.00 214 LEU A CA 1
ATOM 1753 C C . LEU A 1 214 ? -9.330 -8.218 20.714 1.00 93.00 214 LEU A C 1
ATOM 1755 O O . LEU A 1 214 ? -8.995 -9.342 20.340 1.00 93.00 214 LEU A O 1
ATOM 1759 N N . CYS A 1 215 ? -10.352 -7.559 20.158 1.00 91.50 215 CYS A N 1
ATOM 1760 C CA . CYS A 1 215 ? -11.107 -8.098 19.024 1.00 91.50 215 CYS A CA 1
ATOM 1761 C C . CYS A 1 215 ? -10.203 -8.308 17.798 1.00 91.50 215 CYS A C 1
ATOM 1763 O O . CYS A 1 215 ? -10.274 -9.349 17.149 1.00 91.50 215 CYS A O 1
ATOM 1765 N N . PHE A 1 216 ? -9.319 -7.352 17.501 1.00 90.12 216 PHE A N 1
ATOM 1766 C CA . PHE A 1 216 ? -8.387 -7.439 16.375 1.00 90.12 216 PHE A CA 1
ATOM 1767 C C . PHE A 1 216 ? -7.386 -8.575 16.566 1.00 90.12 216 PHE A C 1
ATOM 1769 O O . PHE A 1 216 ? -7.202 -9.376 15.656 1.00 90.12 216 PHE A O 1
ATOM 1776 N N . GLN A 1 217 ? -6.824 -8.721 17.766 1.00 87.06 217 GLN A N 1
ATOM 1777 C CA . GLN A 1 217 ? -5.932 -9.830 18.093 1.00 87.06 217 GLN A CA 1
ATOM 1778 C C . GLN A 1 217 ? -6.629 -11.189 17.929 1.00 87.06 217 GLN A C 1
ATOM 1780 O O . GLN A 1 217 ? -6.055 -12.110 17.348 1.00 87.06 217 GLN A O 1
ATOM 1785 N N . LYS A 1 218 ? -7.883 -11.311 18.387 1.00 86.44 218 LYS A N 1
ATOM 1786 C CA . LYS A 1 218 ? -8.685 -12.536 18.243 1.00 86.44 218 LYS A CA 1
ATOM 1787 C C . LYS A 1 218 ? -8.920 -12.906 16.774 1.00 86.44 218 LYS A C 1
ATOM 1789 O O . LYS A 1 218 ? -8.845 -14.080 16.426 1.00 86.44 218 LYS A O 1
ATOM 1794 N N . LEU A 1 219 ? -9.165 -11.911 15.921 1.00 81.94 219 LEU A N 1
ATOM 1795 C CA . LEU A 1 219 ? -9.424 -12.079 14.486 1.00 81.94 219 LEU A CA 1
ATOM 1796 C C . LEU A 1 219 ? -8.156 -12.004 13.616 1.00 81.94 219 LEU A C 1
ATOM 1798 O O . LEU A 1 219 ? -8.249 -12.017 12.388 1.00 81.94 219 LEU A O 1
ATOM 1802 N N . ARG A 1 220 ? -6.972 -11.925 14.243 1.00 87.00 220 ARG A N 1
ATOM 1803 C CA . ARG A 1 220 ? -5.670 -11.768 13.572 1.00 87.00 220 ARG A CA 1
ATOM 1804 C C . ARG A 1 220 ? -5.636 -10.580 12.601 1.00 87.00 220 ARG A C 1
ATOM 1806 O O . ARG A 1 220 ? -5.049 -10.658 11.529 1.00 87.00 220 ARG A O 1
ATOM 1813 N N . ILE A 1 221 ? -6.300 -9.490 12.968 1.00 84.88 221 ILE A N 1
ATOM 1814 C CA . ILE A 1 221 ? -6.289 -8.239 12.215 1.00 84.88 221 ILE A CA 1
ATOM 1815 C C . ILE A 1 221 ? -5.059 -7.448 12.652 1.00 84.88 221 ILE A C 1
ATOM 1817 O O . ILE A 1 221 ? -5.032 -6.893 13.750 1.00 84.88 221 ILE A O 1
ATOM 1821 N N . ASP A 1 222 ? -4.060 -7.375 11.779 1.00 84.44 222 ASP A N 1
ATOM 1822 C CA . ASP A 1 222 ? -2.793 -6.700 12.057 1.00 84.44 222 ASP A CA 1
ATOM 1823 C C . ASP A 1 222 ? -2.815 -5.233 11.597 1.00 84.44 222 ASP A C 1
ATOM 1825 O O . ASP A 1 222 ? -2.053 -4.779 10.747 1.00 84.44 222 ASP A O 1
ATOM 1829 N N . ILE A 1 223 ? -3.773 -4.478 12.142 1.00 87.44 223 ILE A N 1
ATOM 1830 C CA . ILE A 1 223 ? -3.858 -3.025 11.967 1.00 87.44 223 ILE A CA 1
ATOM 1831 C C . ILE A 1 223 ? -3.932 -2.341 13.328 1.00 87.44 223 ILE A C 1
ATOM 1833 O O . ILE A 1 223 ? -4.497 -2.855 14.297 1.00 87.44 223 ILE A O 1
ATOM 1837 N N . THR A 1 224 ? -3.435 -1.109 13.401 1.00 89.25 224 THR A N 1
ATOM 1838 C CA . THR A 1 224 ? -3.495 -0.345 14.649 1.00 89.25 224 THR A CA 1
ATOM 1839 C C . THR A 1 224 ? -4.937 0.039 14.992 1.00 89.25 224 THR A C 1
ATOM 1841 O O . THR A 1 224 ? -5.560 0.862 14.315 1.00 89.25 224 THR A O 1
ATOM 1844 N N . ALA A 1 225 ? -5.452 -0.488 16.106 1.00 89.50 225 ALA A N 1
ATOM 1845 C CA . ALA A 1 225 ? -6.766 -0.125 16.623 1.00 89.50 225 ALA A CA 1
ATOM 1846 C C . ALA A 1 225 ? -6.837 1.368 16.999 1.00 89.50 225 ALA A C 1
ATOM 1848 O O . ALA A 1 225 ? -6.030 1.890 17.779 1.00 89.50 225 ALA A O 1
ATOM 1849 N N . LYS A 1 226 ? -7.854 2.060 16.477 1.00 92.50 226 LYS A N 1
ATOM 1850 C CA . LYS A 1 226 ? -8.177 3.454 16.807 1.00 92.50 226 LYS A CA 1
ATOM 1851 C C . LYS A 1 226 ? -9.591 3.522 17.367 1.00 92.50 226 LYS A C 1
ATOM 1853 O O . LYS A 1 226 ? -10.513 2.958 16.791 1.00 92.50 226 LYS A O 1
ATOM 1858 N N . ALA A 1 227 ? -9.790 4.284 18.444 1.00 89.56 227 ALA A N 1
ATOM 1859 C CA . ALA A 1 227 ? -11.113 4.434 19.056 1.00 89.56 227 ALA A CA 1
ATOM 1860 C C . ALA A 1 227 ? -12.164 5.010 18.090 1.00 89.56 227 ALA A C 1
ATOM 1862 O O . ALA A 1 227 ? -13.352 4.757 18.242 1.00 89.56 227 ALA A O 1
ATOM 1863 N N . SER A 1 228 ? -11.737 5.761 17.071 1.00 90.12 228 SER A N 1
ATOM 1864 C CA . SER A 1 228 ? -12.613 6.276 16.018 1.00 90.12 228 SER A CA 1
ATOM 1865 C C . SER A 1 228 ? -13.252 5.187 15.152 1.00 90.12 228 SER A C 1
ATOM 1867 O O . SER A 1 228 ? -14.302 5.460 14.574 1.00 90.12 228 SER A O 1
ATOM 1869 N N . PHE A 1 229 ? -12.683 3.978 15.076 1.00 89.56 229 PHE A N 1
ATOM 1870 C CA . PHE A 1 229 ? -13.242 2.876 14.284 1.00 89.56 229 PHE A CA 1
ATOM 1871 C C . PHE A 1 229 ? -14.610 2.421 14.776 1.00 89.56 229 PHE A C 1
ATOM 1873 O O . PHE A 1 229 ? -15.415 1.980 13.966 1.00 89.56 229 PHE A O 1
ATOM 1880 N N . ILE A 1 230 ? -14.936 2.626 16.055 1.00 89.88 230 ILE A N 1
ATOM 1881 C CA . ILE A 1 230 ? -16.258 2.274 16.586 1.00 89.88 230 ILE A CA 1
ATOM 1882 C C . ILE A 1 230 ? -17.401 2.981 15.839 1.00 89.88 230 ILE A C 1
ATOM 1884 O O . ILE A 1 230 ? -18.493 2.435 15.727 1.00 89.88 230 ILE A O 1
ATOM 1888 N N . LYS A 1 231 ? -17.132 4.159 15.254 1.00 90.25 231 LYS A N 1
ATOM 1889 C CA . LYS A 1 231 ? -18.092 4.934 14.453 1.00 90.25 231 LYS A CA 1
ATOM 1890 C C . LYS A 1 231 ? -18.505 4.248 13.154 1.00 90.25 231 LYS A C 1
ATOM 1892 O O . LYS A 1 231 ? -19.497 4.648 12.565 1.00 90.25 231 LYS A O 1
ATOM 1897 N N . GLN A 1 232 ? -17.722 3.278 12.682 1.00 87.94 232 GLN A N 1
ATOM 1898 C CA . GLN A 1 232 ? -18.052 2.500 11.486 1.00 87.94 232 GLN A CA 1
ATOM 1899 C C . GLN A 1 232 ? -19.135 1.454 11.785 1.00 87.94 232 GLN A C 1
ATOM 1901 O O . GLN A 1 232 ? -19.846 1.044 10.878 1.00 87.94 232 GLN A O 1
ATOM 1906 N N . TYR A 1 233 ? -19.282 1.056 13.054 1.00 89.00 233 TYR A N 1
ATOM 1907 C CA . TYR A 1 233 ? -20.165 -0.034 13.483 1.00 89.00 233 TYR A CA 1
ATOM 1908 C C . TYR A 1 233 ? -21.334 0.451 14.354 1.00 89.00 233 TYR A C 1
ATOM 1910 O O . TYR A 1 233 ? -22.397 -0.171 14.385 1.00 89.00 233 TYR A O 1
ATOM 1918 N N . PHE A 1 234 ? -21.169 1.578 15.050 1.00 90.12 234 PHE A N 1
ATOM 1919 C CA . PHE A 1 234 ? -22.161 2.122 15.972 1.00 90.12 234 PHE A CA 1
ATOM 1920 C C . PHE A 1 234 ? -22.360 3.620 15.769 1.00 90.12 234 PHE A C 1
ATOM 1922 O O . PHE A 1 234 ? -21.408 4.377 15.562 1.00 90.12 234 PHE A O 1
ATOM 1929 N N . ASN A 1 235 ? -23.602 4.064 15.946 1.00 89.69 235 ASN A N 1
ATOM 1930 C CA . ASN A 1 235 ? -23.882 5.467 16.178 1.00 89.69 235 ASN A CA 1
ATOM 1931 C C . ASN A 1 235 ? -23.415 5.810 17.585 1.00 89.69 235 ASN A C 1
ATOM 1933 O O . ASN A 1 235 ? -23.850 5.208 18.571 1.00 89.69 235 ASN A O 1
ATOM 1937 N N . VAL A 1 236 ? -22.525 6.791 17.671 1.00 92.06 236 VAL A N 1
ATOM 1938 C CA . VAL A 1 236 ? -21.917 7.181 18.936 1.00 92.06 236 VAL A CA 1
ATOM 1939 C C . VAL A 1 236 ? -22.121 8.651 19.236 1.00 92.06 236 VAL A C 1
ATOM 1941 O O . VAL A 1 236 ? -22.035 9.511 18.358 1.00 92.06 236 VAL A O 1
ATOM 1944 N N . ARG A 1 237 ? -22.311 8.950 20.518 1.00 92.62 237 ARG A N 1
ATOM 1945 C CA . ARG A 1 237 ? -22.337 10.313 21.042 1.00 92.62 237 ARG A CA 1
ATOM 1946 C C . ARG A 1 237 ? -21.053 10.586 21.811 1.00 92.62 237 ARG A C 1
ATOM 1948 O O . ARG A 1 237 ? -20.649 9.788 22.650 1.00 92.62 237 ARG A O 1
ATOM 1955 N N . LYS A 1 238 ? -20.403 11.723 21.549 1.00 93.25 238 LYS A N 1
ATOM 1956 C CA . LYS A 1 238 ? -19.267 12.178 22.368 1.00 93.25 238 LYS A CA 1
ATOM 1957 C C . LYS A 1 238 ? -19.762 12.501 23.776 1.00 93.25 238 LYS A C 1
ATOM 1959 O O . LYS A 1 238 ? -20.689 13.297 23.924 1.00 93.25 238 LYS A O 1
ATOM 1964 N N . VAL A 1 239 ? -19.129 11.923 24.788 1.00 92.25 239 VAL A N 1
ATOM 1965 C CA . VAL A 1 239 ? -19.467 12.144 26.199 1.00 92.25 239 VAL A CA 1
ATOM 1966 C C . VAL A 1 239 ? -18.204 12.356 27.026 1.00 92.25 239 VAL A C 1
ATOM 1968 O O . VAL A 1 239 ? -17.122 11.894 26.665 1.00 92.25 239 VAL A O 1
ATOM 1971 N N . LYS A 1 240 ? -18.350 13.059 28.151 1.00 91.62 240 LYS A N 1
ATOM 1972 C CA . LYS A 1 240 ? -17.318 13.135 29.187 1.00 91.62 240 LYS A CA 1
ATOM 1973 C C . LYS A 1 240 ? -17.647 12.112 30.268 1.00 91.62 240 LYS A C 1
ATOM 1975 O O . LYS A 1 240 ? -18.727 12.171 30.854 1.00 91.62 240 LYS A O 1
ATOM 1980 N N . ILE A 1 241 ? -16.727 11.193 30.524 1.00 89.00 241 ILE A N 1
ATOM 1981 C CA . ILE A 1 241 ? -16.847 10.163 31.559 1.00 89.00 241 ILE A CA 1
ATOM 1982 C C . ILE A 1 241 ? -16.033 10.624 32.765 1.00 89.00 241 ILE A C 1
ATOM 1984 O O . ILE A 1 241 ? -14.959 11.204 32.609 1.00 89.00 241 ILE A O 1
ATOM 1988 N N . SER A 1 242 ? -16.578 10.443 33.965 1.00 82.75 242 SER A N 1
ATOM 1989 C CA . SER A 1 242 ? -15.857 10.731 35.203 1.00 82.75 242 SER A CA 1
ATOM 1990 C C . SER A 1 242 ? -15.097 9.483 35.619 1.00 82.75 242 SER A C 1
ATOM 1992 O O . SER A 1 242 ? -15.724 8.501 36.000 1.00 82.75 242 SER A O 1
ATOM 1994 N N . ASP A 1 243 ? -13.773 9.540 35.568 1.00 79.56 243 ASP A N 1
ATOM 1995 C CA . ASP A 1 243 ? -12.884 8.457 35.979 1.00 79.56 243 ASP A CA 1
ATOM 1996 C C . ASP A 1 243 ? -11.928 8.980 37.058 1.00 79.56 243 ASP A C 1
ATOM 1998 O O . ASP A 1 243 ? -11.200 9.949 36.832 1.00 79.56 243 ASP A O 1
ATOM 2002 N N . PHE A 1 244 ? -12.008 8.419 38.269 1.00 74.19 244 PHE A N 1
ATOM 2003 C CA . PHE A 1 244 ? -11.251 8.856 39.457 1.00 74.19 244 PHE A CA 1
ATOM 2004 C C . PHE A 1 244 ? -11.191 10.390 39.655 1.00 74.19 244 PHE A C 1
ATOM 2006 O O . PHE A 1 244 ? -10.140 10.968 39.928 1.00 74.19 244 PHE A O 1
ATOM 2013 N N . GLY A 1 245 ? -12.327 11.076 39.480 1.00 77.50 245 GLY A N 1
ATOM 2014 C CA . GLY A 1 245 ? -12.444 12.532 39.654 1.00 77.50 245 GLY A CA 1
ATOM 2015 C C . GLY A 1 245 ? -11.949 13.379 38.473 1.00 77.50 245 GLY A C 1
ATOM 2016 O O . GLY A 1 245 ? -12.080 14.602 38.506 1.00 77.50 245 GLY A O 1
ATOM 2017 N N . LYS A 1 246 ? -11.431 12.763 37.402 1.00 83.69 246 LYS A N 1
ATOM 2018 C CA . LYS A 1 246 ? -11.052 13.442 36.155 1.00 83.69 246 LYS A CA 1
ATOM 2019 C C . LYS A 1 246 ? -12.104 13.211 35.074 1.00 83.69 246 LYS A C 1
ATOM 2021 O O . LYS A 1 246 ? -12.637 12.118 34.914 1.00 83.69 246 LYS A O 1
ATOM 2026 N N . ARG A 1 247 ? -12.398 14.259 34.298 1.00 85.88 247 ARG A N 1
ATOM 2027 C CA . ARG A 1 247 ? -13.287 14.174 33.131 1.00 85.88 247 ARG A CA 1
ATOM 2028 C C . ARG A 1 247 ? -12.494 13.751 31.902 1.00 85.88 247 ARG A C 1
ATOM 2030 O O . ARG A 1 247 ? -11.738 14.552 31.357 1.00 85.88 247 ARG A O 1
ATOM 2037 N N . ILE A 1 248 ? -12.706 12.522 31.454 1.00 91.75 248 ILE A N 1
ATOM 2038 C CA . ILE A 1 248 ? -12.062 11.950 30.272 1.00 91.75 248 ILE A CA 1
ATOM 2039 C C . ILE A 1 248 ? -13.030 11.889 29.090 1.00 91.75 248 ILE A C 1
ATOM 2041 O O . ILE A 1 248 ? -14.245 11.798 29.264 1.00 91.75 248 ILE A O 1
ATOM 2045 N N . ASP A 1 249 ? -12.492 11.977 27.876 1.00 92.69 249 ASP A N 1
ATOM 2046 C CA . ASP A 1 249 ? -13.280 11.831 26.653 1.00 92.69 249 ASP A CA 1
ATOM 2047 C C . ASP A 1 249 ? -13.648 10.369 26.390 1.00 92.69 249 ASP A C 1
ATOM 2049 O O . ASP A 1 249 ? -12.852 9.447 26.597 1.00 92.69 249 ASP A O 1
ATOM 2053 N N . GLY A 1 250 ? -14.862 10.171 25.889 1.00 93.00 250 GLY A N 1
ATOM 2054 C CA . GLY A 1 250 ? -15.391 8.862 25.551 1.00 93.00 250 GLY A CA 1
ATOM 2055 C C . GLY A 1 250 ? -16.542 8.927 24.558 1.00 93.00 250 GLY A C 1
ATOM 2056 O O . GLY A 1 250 ? -16.951 9.999 24.092 1.00 93.00 250 GLY A O 1
ATOM 2057 N N . PHE A 1 251 ? -17.067 7.749 24.248 1.00 93.62 251 PHE A N 1
ATOM 2058 C CA . PHE A 1 251 ? -18.245 7.576 23.414 1.00 93.62 251 PHE A CA 1
ATOM 2059 C C . PHE A 1 251 ? -19.335 6.821 24.173 1.00 93.62 251 PHE A C 1
ATOM 2061 O O . PHE A 1 251 ? -19.072 5.841 24.868 1.00 93.62 251 PHE A O 1
ATOM 2068 N N . GLU A 1 252 ? -20.566 7.295 24.026 1.00 92.62 252 GLU A N 1
ATOM 2069 C CA . GLU A 1 252 ? -21.782 6.579 24.395 1.00 92.62 252 GLU A CA 1
ATOM 2070 C C . GLU A 1 252 ? -22.318 5.873 23.150 1.00 92.62 252 GLU A C 1
ATOM 2072 O O . GLU A 1 252 ? -22.472 6.507 22.101 1.00 92.62 252 GLU A O 1
ATOM 2077 N N . ILE A 1 253 ? -22.565 4.570 23.259 1.00 92.56 253 ILE A N 1
ATOM 2078 C CA . ILE A 1 253 ? -23.115 3.747 22.178 1.00 92.56 253 ILE A CA 1
ATOM 2079 C C . ILE A 1 253 ? -24.624 3.955 22.151 1.00 92.56 253 ILE A C 1
ATOM 2081 O O . ILE A 1 253 ? -25.309 3.581 23.098 1.00 92.56 253 ILE A O 1
ATOM 2085 N N . LEU A 1 254 ? -25.152 4.562 21.090 1.00 87.69 254 LEU A N 1
ATOM 2086 C CA . LEU A 1 254 ? -26.587 4.825 20.976 1.00 87.69 254 LEU A CA 1
ATOM 2087 C C . LEU A 1 254 ? -27.312 3.600 20.425 1.00 87.69 254 LEU A C 1
ATOM 2089 O O . LEU A 1 254 ? -28.136 2.996 21.100 1.00 87.69 254 LEU A O 1
ATOM 2093 N N . ASN A 1 255 ? -26.977 3.233 19.195 1.00 82.88 255 ASN A N 1
ATOM 2094 C CA . ASN A 1 255 ? -27.534 2.095 18.487 1.00 82.88 255 ASN A CA 1
ATOM 2095 C C . ASN A 1 255 ? -26.562 1.637 17.397 1.00 82.88 255 ASN A C 1
ATOM 2097 O O . ASN A 1 255 ? -25.641 2.357 16.998 1.00 82.88 255 ASN A O 1
ATOM 2101 N N . LYS A 1 256 ? -26.762 0.413 16.921 1.00 78.50 256 LYS A N 1
ATOM 2102 C CA . LYS A 1 256 ? -25.951 -0.189 15.859 1.00 78.50 256 LYS A CA 1
ATOM 2103 C C . LYS A 1 256 ? -26.202 0.498 14.522 1.00 78.50 256 LYS A C 1
ATOM 2105 O O . LYS A 1 256 ? -27.333 0.874 14.210 1.00 78.50 256 LYS A O 1
ATOM 2110 N N . ILE A 1 257 ? -25.158 0.593 13.707 1.00 78.19 257 ILE A N 1
ATOM 2111 C CA . ILE A 1 257 ? -25.301 0.921 12.290 1.00 78.19 257 ILE A CA 1
ATOM 2112 C C . ILE A 1 257 ? -25.574 -0.404 11.577 1.00 78.19 257 ILE A C 1
ATOM 2114 O O . ILE A 1 257 ? -24.657 -1.123 11.197 1.00 78.19 257 ILE A O 1
ATOM 2118 N N . PHE A 1 258 ? -26.849 -0.771 11.438 1.00 50.22 258 PHE A N 1
ATOM 2119 C CA . PHE A 1 258 ? -27.231 -1.886 10.572 1.00 50.22 258 PHE A CA 1
ATOM 2120 C C . PHE A 1 258 ? -27.184 -1.416 9.120 1.00 50.22 258 PHE A C 1
ATOM 2122 O O . PHE A 1 258 ? -28.203 -0.988 8.595 1.00 50.22 258 PHE A O 1
ATOM 2129 N N . PHE A 1 259 ? -26.020 -1.477 8.472 1.00 46.56 259 PHE A N 1
ATOM 2130 C CA . PHE A 1 259 ? -25.964 -1.480 7.011 1.00 46.56 259 PHE A CA 1
ATOM 2131 C C . PHE A 1 259 ? -24.833 -2.369 6.492 1.00 46.56 259 PHE A C 1
ATOM 2133 O O . PHE A 1 259 ? -23.655 -2.152 6.768 1.00 46.56 259 PHE A O 1
ATOM 2140 N N . THR A 1 260 ? -25.241 -3.343 5.678 1.00 38.53 260 THR A N 1
ATOM 2141 C CA . THR A 1 260 ? -24.454 -4.061 4.675 1.00 38.53 260 THR A CA 1
ATOM 2142 C C . THR A 1 260 ? -23.849 -3.059 3.690 1.00 38.53 260 THR A C 1
ATOM 2144 O O . THR A 1 260 ? -24.383 -2.836 2.605 1.00 38.53 260 THR A O 1
ATOM 2147 N N . PHE A 1 261 ? -22.752 -2.405 4.056 1.00 40.78 261 PHE A N 1
ATOM 2148 C CA . PHE A 1 261 ? -21.930 -1.716 3.071 1.00 40.78 261 PHE A CA 1
ATOM 2149 C C . PHE A 1 261 ? -20.978 -2.739 2.465 1.00 40.78 261 PHE A C 1
ATOM 2151 O O . PHE A 1 261 ? -19.825 -2.867 2.869 1.00 40.78 261 PHE A O 1
ATOM 2158 N N . GLY A 1 262 ? -21.480 -3.430 1.435 1.00 38.25 262 GLY A N 1
ATOM 2159 C CA . GLY A 1 262 ? -20.629 -3.682 0.283 1.00 38.25 262 GLY A CA 1
ATOM 2160 C C . GLY A 1 262 ? -20.004 -2.340 -0.062 1.00 38.25 262 GLY A C 1
ATOM 2161 O O . GLY A 1 262 ? -20.711 -1.342 -0.243 1.00 38.25 262 GLY A O 1
ATOM 2162 N N . TRP A 1 263 ? -18.683 -2.287 0.012 1.00 39.69 263 TRP A N 1
ATOM 2163 C CA . TRP A 1 263 ? -17.930 -1.126 -0.401 1.00 39.69 263 TRP A CA 1
ATOM 2164 C C . TRP A 1 263 ? -18.458 -0.717 -1.764 1.00 39.69 263 TRP A C 1
ATOM 2166 O O . TRP A 1 263 ? -18.403 -1.502 -2.709 1.00 39.69 263 TRP A O 1
ATOM 2176 N N . LYS A 1 264 ? -19.049 0.477 -1.868 1.00 35.06 264 LYS A N 1
ATOM 2177 C CA . LYS A 1 264 ? -19.282 1.061 -3.181 1.00 35.06 264 LYS A CA 1
ATOM 2178 C C . LYS A 1 264 ? -17.902 1.382 -3.733 1.00 35.06 264 LYS A C 1
ATOM 2180 O O . LYS A 1 264 ? -17.447 2.517 -3.634 1.00 35.06 264 LYS A O 1
ATOM 2185 N N . VAL A 1 265 ? -17.260 0.377 -4.324 1.00 36.88 265 VAL A N 1
ATOM 2186 C CA . VAL A 1 265 ? -16.385 0.602 -5.460 1.00 36.88 265 VAL A CA 1
ATOM 2187 C C . VAL A 1 265 ? -17.238 1.455 -6.387 1.00 36.88 265 VAL A C 1
ATOM 2189 O O . VAL A 1 265 ? -18.339 1.052 -6.782 1.00 36.88 265 VAL A O 1
ATOM 2192 N N . LYS A 1 266 ? -16.810 2.692 -6.640 1.00 34.47 266 LYS A N 1
ATOM 2193 C CA . LYS A 1 266 ? -17.331 3.463 -7.763 1.00 34.47 266 LYS A CA 1
ATOM 2194 C C . LYS A 1 266 ? -16.884 2.720 -9.022 1.00 34.47 266 LYS A C 1
ATOM 2196 O O . LYS A 1 266 ? -15.962 3.152 -9.698 1.00 34.47 266 LYS A O 1
ATOM 2201 N N . ASN A 1 267 ? -17.510 1.583 -9.313 1.00 29.81 267 ASN A N 1
ATOM 2202 C CA . ASN A 1 267 ? -17.449 1.024 -10.643 1.00 29.81 267 ASN A CA 1
ATOM 2203 C C . ASN A 1 267 ? -18.072 2.075 -11.547 1.00 29.81 267 ASN A C 1
ATOM 2205 O O . ASN A 1 267 ? -19.139 2.627 -11.247 1.00 29.81 267 ASN A O 1
ATOM 2209 N N . ALA A 1 268 ? -17.297 2.419 -12.570 1.00 31.77 268 ALA A N 1
ATOM 2210 C CA . ALA A 1 268 ? -17.643 3.351 -13.614 1.00 31.77 268 ALA A CA 1
ATOM 2211 C C . ALA A 1 268 ? -19.114 3.182 -14.009 1.00 31.77 268 ALA A C 1
ATOM 2213 O O . ALA A 1 268 ? -19.642 2.070 -14.072 1.00 31.77 268 ALA A O 1
ATOM 2214 N N . LYS A 1 269 ? -19.782 4.318 -14.222 1.00 29.34 269 LYS A N 1
ATOM 2215 C CA . LYS A 1 269 ? -21.104 4.340 -14.842 1.00 29.34 269 LYS A CA 1
ATOM 2216 C C . LYS A 1 269 ? -21.046 3.480 -16.112 1.00 29.34 269 LYS A C 1
ATOM 2218 O O . LYS A 1 269 ? -20.126 3.668 -16.905 1.00 29.34 269 LYS A O 1
ATOM 2223 N N . PHE A 1 270 ? -21.996 2.551 -16.212 1.00 35.34 270 PHE A N 1
ATOM 2224 C CA . PHE A 1 270 ? -22.321 1.784 -17.414 1.00 35.34 270 PHE A CA 1
ATOM 2225 C C . PHE A 1 270 ? -22.400 2.674 -18.656 1.00 35.34 270 PHE A C 1
ATOM 2227 O O . PHE A 1 270 ? -22.882 3.825 -18.510 1.00 35.34 270 PHE A O 1
#